Protein AF-0000000084937499 (afdb_homodimer)

Nearest PDB structures (foldseek):
  3vfz-assembly3_A  TM=9.507E-01  e=3.412E-02  Mycobacterium tuberculosis
  6kon-assembly1_F  TM=9.532E-01  e=3.916E-02  Mycobacterium tuberculosis H37Rv
  6kop-assembly1_F  TM=9.869E-01  e=5.158E-02  Mycobacterium tuberculosis H37Rv
  3vep-assembly4_H  TM=9.339E-01  e=7.279E-02  Mycobacterium tuberculosis
  3vfz-assembly3_B  TM=8.883E-01  e=5.920E-02  Mycobacterium tuberculosis

Structure (mmCIF, N/CA/C/O backbone):
data_AF-0000000084937499-model_v1
#
loop_
_entity.id
_entity.type
_entity.pdbx_description
1 polymer 'UPF0251 protein Fbal_3118'
#
loop_
_atom_site.group_PDB
_atom_site.id
_atom_site.type_symbol
_atom_site.label_atom_id
_atom_site.label_alt_id
_atom_site.label_comp_id
_atom_site.label_asym_id
_atom_site.label_entity_id
_atom_site.label_seq_id
_atom_site.pdbx_PDB_ins_code
_atom_site.Cartn_x
_atom_site.Cartn_y
_atom_site.Cartn_z
_atom_site.occupancy
_atom_site.B_iso_or_equiv
_atom_site.auth_seq_id
_atom_site.auth_comp_id
_atom_site.auth_asym_id
_atom_site.auth_atom_id
_atom_site.pdbx_PDB_model_num
ATOM 1 N N . MET A 1 1 ? 13 23.766 23.844 1 34.44 1 MET A N 1
ATOM 2 C CA . MET A 1 1 ? 11.727 24.203 23.266 1 34.44 1 MET A CA 1
ATOM 3 C C . MET A 1 1 ? 11.312 23.312 22.109 1 34.44 1 MET A C 1
ATOM 5 O O . MET A 1 1 ? 12.07 23.125 21.156 1 34.44 1 MET A O 1
ATOM 9 N N . VAL A 1 2 ? 10.641 22.281 22.344 1 41.59 2 VAL A N 1
ATOM 10 C CA . VAL A 1 2 ? 10.289 21.281 21.344 1 41.59 2 VAL A CA 1
ATOM 11 C C . VAL A 1 2 ? 9.766 21.984 20.094 1 41.59 2 VAL A C 1
ATOM 13 O O . VAL A 1 2 ? 8.93 22.891 20.172 1 41.59 2 VAL A O 1
ATOM 16 N N . ARG A 1 3 ? 10.633 22.391 19.125 1 43.84 3 ARG A N 1
ATOM 17 C CA . ARG A 1 3 ? 10.219 23.078 17.906 1 43.84 3 ARG A CA 1
ATOM 18 C C . ARG A 1 3 ? 8.781 22.734 17.547 1 43.84 3 ARG A C 1
ATOM 20 O O . ARG A 1 3 ? 8.391 21.562 17.562 1 43.84 3 ARG A O 1
ATOM 27 N N . PRO A 1 4 ? 7.906 23.719 17.641 1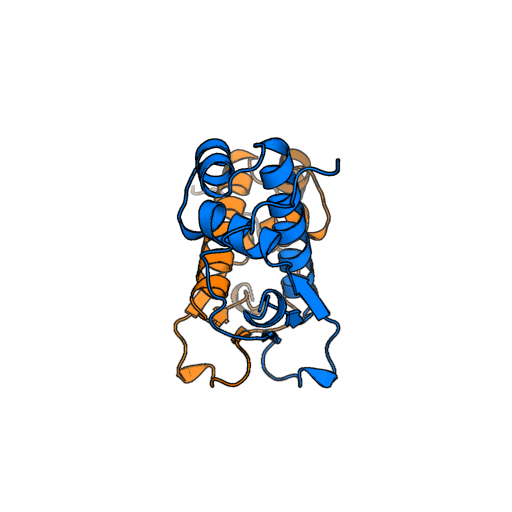 45.56 4 PRO A N 1
ATOM 28 C CA . PRO A 1 4 ? 6.508 23.516 17.25 1 45.56 4 PRO A CA 1
ATOM 29 C C . PRO A 1 4 ? 6.355 22.562 16.062 1 45.56 4 PRO A C 1
ATOM 31 O O . PRO A 1 4 ? 7.238 22.5 15.203 1 45.56 4 PRO A O 1
ATOM 34 N N . ARG A 1 5 ? 5.855 21.422 16.25 1 45.16 5 ARG A N 1
ATOM 35 C CA . ARG A 1 5 ? 5.516 20.531 15.141 1 45.16 5 ARG A CA 1
ATOM 36 C C . ARG A 1 5 ? 4.891 21.328 13.992 1 45.16 5 ARG A C 1
ATOM 38 O O . ARG A 1 5 ? 3.902 22.031 14.188 1 45.16 5 ARG A O 1
ATOM 45 N N . LYS A 1 6 ? 5.66 22.125 13.188 1 46.81 6 LYS A N 1
ATOM 46 C CA . LYS A 1 6 ? 5.035 22.797 12.055 1 46.81 6 LYS A CA 1
ATOM 47 C C . LYS A 1 6 ? 3.781 22.062 11.594 1 46.81 6 LYS A C 1
ATOM 49 O O . LYS A 1 6 ? 3.738 20.828 11.602 1 46.81 6 LYS A O 1
ATOM 54 N N . PRO A 1 7 ? 2.705 22.781 11.594 1 47.72 7 PRO A N 1
ATOM 55 C CA . PRO A 1 7 ? 1.475 22.156 11.102 1 47.72 7 PRO A CA 1
ATOM 56 C C . PRO A 1 7 ? 1.709 21.281 9.875 1 47.72 7 PRO A C 1
ATOM 58 O O . PRO A 1 7 ? 2.359 21.719 8.922 1 47.72 7 PRO A O 1
ATOM 61 N N . ARG A 1 8 ? 2.152 20.047 10 1 47.47 8 ARG A N 1
ATOM 62 C CA . ARG A 1 8 ? 2.305 19.125 8.875 1 47.47 8 ARG A CA 1
ATOM 63 C C . ARG A 1 8 ? 1.222 19.359 7.832 1 47.47 8 ARG A C 1
ATOM 65 O O . ARG A 1 8 ? 0.035 19.156 8.102 1 47.47 8 ARG A O 1
ATOM 72 N N . CYS A 1 9 ? 1.181 20.609 7.234 1 48.03 9 CYS A N 1
ATOM 73 C CA . CYS A 1 9 ? 0.255 20.781 6.121 1 48.03 9 CYS A CA 1
ATOM 74 C C . CYS A 1 9 ? 0.061 19.469 5.371 1 48.03 9 CYS A C 1
ATOM 76 O O . CYS A 1 9 ? 0.944 19.031 4.625 1 48.03 9 CYS A O 1
ATOM 78 N N . LEU A 1 10 ? -0.407 18.438 6.09 1 58.62 10 LEU A N 1
ATOM 79 C CA . LEU A 1 10 ? -0.82 17.219 5.398 1 58.62 10 LEU A CA 1
ATOM 80 C C . LEU A 1 10 ? -1.839 17.531 4.309 1 58.62 10 LEU A C 1
ATOM 82 O O . LEU A 1 10 ? -2.889 18.125 4.582 1 58.62 10 LEU A O 1
ATOM 86 N N . CYS A 1 11 ? -1.336 18.016 3.096 1 62.31 11 CYS A N 1
ATOM 87 C CA . CYS A 1 11 ? -2.092 18.484 1.938 1 62.31 11 CYS A CA 1
ATOM 88 C C . CYS A 1 11 ? -2.992 17.375 1.398 1 62.31 11 CYS A C 1
ATOM 90 O O . CYS A 1 11 ? -4.082 17.641 0.893 1 62.31 11 CYS A O 1
ATOM 92 N N . ALA A 1 12 ? -2.543 16.109 1.544 1 71.12 12 ALA A N 1
ATOM 93 C CA . ALA A 1 12 ? -3.393 15.148 0.845 1 71.12 12 ALA A CA 1
ATOM 94 C C . ALA A 1 12 ? -4.629 14.805 1.673 1 71.12 12 ALA A C 1
ATOM 96 O O . ALA A 1 12 ? -4.527 14.57 2.879 1 71.12 12 ALA A O 1
ATOM 97 N N . ASN A 1 13 ? -5.793 14.961 1.105 1 80.38 13 ASN A N 1
ATOM 98 C CA . ASN A 1 13 ? -7.043 14.602 1.762 1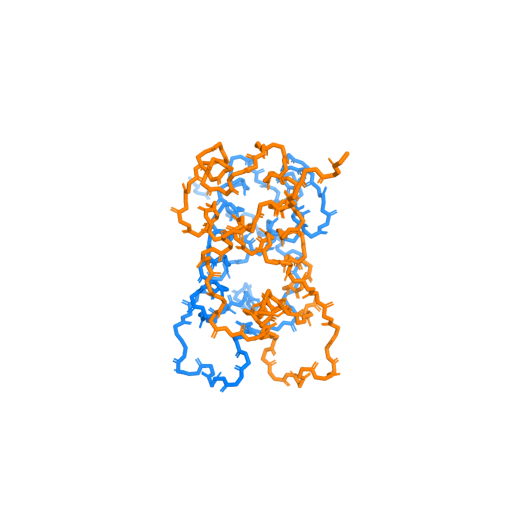 80.38 13 ASN A CA 1
ATOM 99 C C . ASN A 1 13 ? -7.449 13.164 1.445 1 80.38 13 ASN A C 1
ATOM 101 O O . ASN A 1 13 ? -7.434 12.75 0.284 1 80.38 13 ASN A O 1
ATOM 105 N N . ALA A 1 14 ? -7.727 12.453 2.48 1 87.56 14 ALA A N 1
ATOM 106 C CA . ALA A 1 14 ? -8.211 11.086 2.285 1 87.56 14 ALA A CA 1
ATOM 107 C C . ALA A 1 14 ? -9.609 11.086 1.682 1 87.56 14 ALA A C 1
ATOM 109 O O . ALA A 1 14 ? -10.484 11.852 2.109 1 87.56 14 ALA A O 1
ATOM 110 N N . PRO A 1 15 ? -9.867 10.297 0.645 1 83.75 15 PRO A N 1
ATOM 111 C CA . PRO A 1 15 ? -11.164 10.281 -0.037 1 83.75 15 PRO A CA 1
ATOM 112 C C . PRO A 1 15 ? -12.25 9.594 0.781 1 83.75 15 PRO A C 1
ATOM 114 O O . PRO A 1 15 ? -13.438 9.734 0.474 1 83.75 15 PRO A O 1
ATOM 117 N N . CYS A 1 16 ? -11.867 8.797 1.738 1 85.12 16 CYS A N 1
ATOM 118 C CA . CYS A 1 16 ? -12.773 8.031 2.584 1 85.12 16 CYS A CA 1
ATOM 119 C C . CYS A 1 16 ? -12.195 7.836 3.979 1 85.12 16 CYS A C 1
ATOM 121 O O . CYS A 1 16 ? -11.031 8.172 4.223 1 85.12 16 CYS A O 1
ATOM 123 N N . SER A 1 17 ? -13.008 7.344 4.852 1 88.75 17 SER A N 1
ATOM 124 C CA . SER A 1 17 ? -12.531 7.133 6.215 1 88.75 17 SER A CA 1
ATOM 125 C C . SER A 1 17 ? -11.93 5.742 6.383 1 88.75 17 SER A C 1
ATOM 127 O O . SER A 1 17 ? -11.023 5.547 7.191 1 88.75 17 SER A O 1
ATOM 129 N N . LEU A 1 18 ? -12.5 4.812 5.598 1 93.56 18 LEU A N 1
ATOM 130 C CA . LEU A 1 18 ? -12.094 3.424 5.785 1 93.56 18 LEU A CA 1
ATOM 131 C C . LEU A 1 18 ? -11.961 2.711 4.445 1 93.56 18 LEU A C 1
ATOM 133 O O . LEU A 1 18 ? -12.797 2.889 3.553 1 93.56 18 LEU A O 1
ATOM 137 N N . PHE A 1 19 ? -10.914 1.948 4.309 1 94.69 19 PHE A N 1
ATOM 138 C CA . PHE A 1 19 ? -10.672 1.011 3.219 1 94.69 19 PHE A CA 1
ATOM 139 C C . PHE A 1 19 ? -10.727 -0.428 3.721 1 94.69 19 PHE A C 1
ATOM 141 O O . PHE A 1 19 ? -9.984 -0.8 4.637 1 94.69 19 PHE A O 1
ATOM 148 N N . LYS A 1 20 ? -11.508 -1.209 3.121 1 94.44 20 LYS A N 1
ATOM 149 C CA . LYS A 1 20 ? -11.711 -2.521 3.729 1 94.44 20 LYS A CA 1
ATOM 150 C C . LYS A 1 20 ? -12.062 -3.564 2.672 1 94.44 20 LYS A C 1
ATOM 152 O O . LYS A 1 20 ? -12.469 -3.219 1.562 1 94.44 20 LYS A O 1
ATOM 157 N N . PRO A 1 21 ? -11.906 -4.867 3.049 1 93.94 21 PRO A N 1
ATOM 158 C CA . PRO A 1 21 ? -12.383 -5.926 2.152 1 93.94 21 PRO A CA 1
ATOM 159 C C . PRO A 1 21 ? -13.883 -5.867 1.915 1 93.94 21 PRO A C 1
ATOM 161 O O . PRO A 1 21 ? -14.641 -5.438 2.797 1 93.94 21 PRO A O 1
ATOM 164 N N . ASN A 1 22 ? -14.227 -6.199 0.768 1 89.12 22 ASN A N 1
ATOM 165 C CA . ASN A 1 22 ? -15.648 -6.211 0.463 1 89.12 22 ASN A CA 1
ATOM 166 C C . ASN A 1 22 ? -16.375 -7.32 1.221 1 89.12 22 ASN A C 1
ATOM 168 O O . ASN A 1 22 ? -15.781 -8.352 1.543 1 89.12 22 ASN A O 1
ATOM 172 N N . GLY A 1 23 ? -17.531 -7.109 1.516 1 84.75 23 GLY A N 1
ATOM 173 C CA . GLY A 1 23 ? -18.406 -8.172 1.988 1 84.75 23 GLY A CA 1
ATOM 174 C C . GLY A 1 23 ? -18.359 -8.359 3.492 1 84.75 23 GLY A C 1
ATOM 175 O O . GLY A 1 23 ? -19.078 -9.195 4.043 1 84.75 23 GLY A O 1
ATOM 176 N N . ILE A 1 24 ? -17.453 -7.832 4.164 1 86.06 24 ILE A N 1
ATOM 177 C CA . ILE A 1 24 ? -17.359 -7.965 5.613 1 86.06 24 ILE A CA 1
ATOM 178 C C . ILE A 1 24 ? -17.594 -6.609 6.277 1 86.06 24 ILE A C 1
ATOM 180 O O . ILE A 1 24 ? -16.938 -5.621 5.93 1 86.06 24 ILE A O 1
ATOM 184 N N . PRO A 1 25 ? -18.531 -6.566 7.195 1 89.62 25 PRO A N 1
ATOM 185 C CA . PRO A 1 25 ? -18.75 -5.297 7.895 1 89.62 25 PRO A CA 1
ATOM 186 C C . PRO A 1 25 ? -17.484 -4.781 8.586 1 89.62 25 PRO A C 1
ATOM 188 O O . PRO A 1 25 ? -16.703 -5.566 9.133 1 89.62 25 PRO A O 1
ATOM 191 N N . ALA A 1 26 ? -17.297 -3.449 8.539 1 88.75 26 ALA A N 1
ATOM 192 C CA . ALA A 1 26 ? -16.125 -2.812 9.117 1 88.75 26 ALA A CA 1
ATOM 193 C C . ALA A 1 26 ? -15.969 -3.176 10.586 1 88.75 26 ALA A C 1
ATOM 195 O O . ALA A 1 26 ? -14.844 -3.348 11.078 1 88.75 26 ALA A O 1
ATOM 196 N N . ARG A 1 27 ? -17.031 -3.279 11.297 1 89.62 27 ARG A N 1
ATOM 197 C CA . ARG A 1 27 ? -17.016 -3.521 12.734 1 89.62 27 ARG A CA 1
ATOM 198 C C . ARG A 1 27 ? -16.422 -4.891 13.047 1 89.62 27 ARG A C 1
ATOM 200 O O . ARG A 1 27 ? -15.992 -5.141 14.18 1 89.62 27 ARG A O 1
ATOM 207 N N . ASP A 1 28 ? -16.391 -5.781 12.148 1 91.44 28 ASP A N 1
ATOM 208 C CA . ASP A 1 28 ? -15.945 -7.152 12.367 1 91.44 28 ASP A CA 1
ATOM 209 C C . ASP A 1 28 ? -14.508 -7.34 11.898 1 91.44 28 ASP A C 1
ATOM 211 O O . ASP A 1 28 ? -13.977 -8.453 11.93 1 91.44 28 ASP A O 1
ATOM 215 N N . LEU A 1 29 ? -13.891 -6.211 11.453 1 93.5 29 LEU A N 1
ATOM 216 C CA . LEU A 1 29 ? -12.547 -6.32 10.891 1 93.5 29 LEU A CA 1
ATOM 217 C C . LEU A 1 29 ? -11.516 -5.66 11.797 1 93.5 29 LEU A C 1
ATOM 219 O O . LEU A 1 29 ? -11.75 -4.566 12.312 1 93.5 29 LEU A O 1
ATOM 223 N N . PRO A 1 30 ? -10.367 -6.449 12.023 1 95.69 30 PRO A N 1
ATOM 224 C CA . PRO A 1 30 ? -9.242 -5.691 12.586 1 95.69 30 PRO A CA 1
ATOM 225 C C . PRO A 1 30 ? -8.859 -4.488 11.727 1 95.69 30 PRO A C 1
ATOM 227 O O . PRO A 1 30 ? -9.125 -4.473 10.523 1 95.69 30 PRO A O 1
ATOM 230 N N . ARG A 1 31 ? -8.227 -3.494 12.391 1 95.62 31 ARG A N 1
ATOM 231 C CA . ARG A 1 31 ? -7.957 -2.262 11.664 1 95.62 31 ARG A CA 1
ATOM 232 C C . ARG A 1 31 ? -6.488 -1.866 11.781 1 95.62 31 ARG A C 1
ATOM 234 O O . ARG A 1 31 ? -5.871 -2.061 12.828 1 95.62 31 ARG A O 1
ATOM 241 N N . GLN A 1 32 ? -5.984 -1.46 10.695 1 96.19 32 GLN A N 1
ATOM 242 C CA . GLN A 1 32 ? -4.73 -0.713 10.672 1 96.19 32 GLN A CA 1
ATOM 243 C C . GLN A 1 32 ? -4.98 0.773 10.43 1 96.19 32 GLN A C 1
ATOM 245 O O . GLN A 1 32 ? -5.754 1.146 9.547 1 96.19 32 GLN A O 1
ATOM 250 N N . ARG A 1 33 ? -4.32 1.617 11.227 1 96.25 33 ARG A N 1
ATOM 251 C CA . ARG A 1 33 ? -4.531 3.055 11.086 1 96.25 33 ARG A CA 1
ATOM 252 C C . ARG A 1 33 ? -3.34 3.717 10.398 1 96.25 33 ARG A C 1
ATOM 254 O O . ARG A 1 33 ? 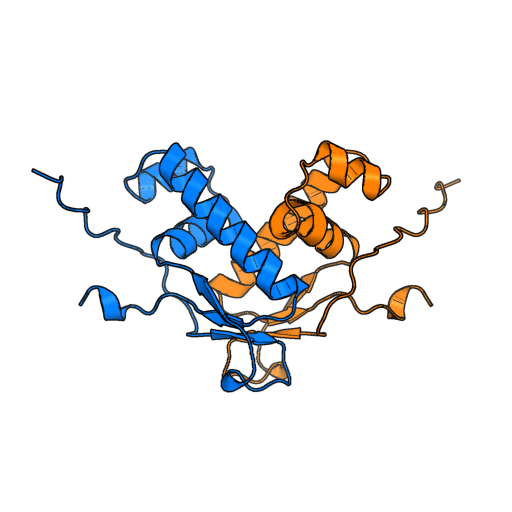-2.191 3.5 10.797 1 96.25 33 ARG A O 1
ATOM 261 N N . LEU A 1 34 ? -3.639 4.492 9.375 1 96.69 34 LEU A N 1
ATOM 262 C CA . LEU A 1 34 ? -2.621 5.352 8.781 1 96.69 34 LEU A CA 1
ATOM 263 C C . LEU A 1 34 ? -2.672 6.754 9.383 1 96.69 34 LEU A C 1
ATOM 265 O O . LEU A 1 34 ? -3.734 7.379 9.422 1 96.69 34 LEU A O 1
ATOM 269 N N . THR A 1 35 ? -1.524 7.168 9.875 1 94.75 35 THR A N 1
ATOM 270 C CA . THR A 1 35 ? -1.455 8.555 10.336 1 94.75 35 THR A CA 1
ATOM 271 C C . THR A 1 35 ? -1.467 9.516 9.156 1 94.75 35 THR A C 1
ATOM 273 O O . THR A 1 35 ? -1.262 9.109 8.008 1 94.75 35 THR A O 1
ATOM 276 N N . ALA A 1 36 ? -1.718 10.766 9.469 1 93.69 36 ALA A N 1
ATOM 277 C CA . ALA A 1 36 ? -1.683 11.797 8.438 1 93.69 36 ALA A CA 1
ATOM 278 C C . ALA A 1 36 ? -0.317 11.852 7.754 1 93.69 36 ALA A C 1
ATOM 280 O O . ALA A 1 36 ? -0.229 12.039 6.539 1 93.69 36 ALA A O 1
ATOM 281 N N . GLU A 1 37 ? 0.686 11.734 8.516 1 94.5 37 GLU A N 1
ATOM 282 C CA . GLU A 1 37 ? 2.049 11.75 7.996 1 94.5 37 GLU A CA 1
ATOM 283 C C . GLU A 1 37 ? 2.293 10.578 7.059 1 94.5 37 GLU A C 1
ATOM 285 O O . GLU A 1 37 ? 2.852 10.75 5.973 1 94.5 37 GLU A O 1
ATOM 290 N N . GLU A 1 38 ? 1.877 9.43 7.469 1 96.69 38 GLU A N 1
ATOM 291 C CA . GLU A 1 38 ? 2.023 8.219 6.668 1 96.69 38 GLU A CA 1
ATOM 292 C C . GLU A 1 38 ? 1.258 8.336 5.352 1 96.69 38 GLU A C 1
ATOM 294 O O . GLU A 1 38 ? 1.771 7.961 4.297 1 96.69 38 GLU A O 1
ATOM 299 N N . PHE A 1 39 ? 0.086 8.867 5.477 1 96.81 39 PHE A N 1
ATOM 300 C CA . PHE A 1 39 ? -0.759 9.039 4.301 1 96.81 39 PHE A CA 1
ATOM 301 C C . PHE A 1 39 ? -0.123 10.016 3.312 1 96.81 39 PHE A C 1
ATOM 303 O O . PHE A 1 39 ? -0.128 9.766 2.105 1 96.81 39 PHE A O 1
ATOM 310 N N . GLU A 1 40 ? 0.375 11.07 3.852 1 95.75 40 GLU A N 1
ATOM 311 C CA . GLU A 1 40 ? 1.022 12.07 3.004 1 95.75 40 GLU A CA 1
ATOM 312 C C . GLU A 1 40 ? 2.266 11.492 2.33 1 95.75 40 GLU A C 1
ATOM 314 O O . GLU A 1 40 ? 2.492 11.719 1.14 1 95.75 40 GLU A O 1
ATOM 319 N N . ALA A 1 41 ? 3.02 10.781 3.068 1 97.31 41 ALA A N 1
ATOM 320 C CA . ALA A 1 41 ? 4.219 10.156 2.512 1 97.31 41 ALA A CA 1
ATOM 321 C C . ALA A 1 41 ? 3.861 9.203 1.371 1 97.31 41 ALA A C 1
ATOM 323 O O . ALA A 1 41 ? 4.484 9.25 0.306 1 97.31 41 ALA A O 1
ATOM 324 N N . LEU A 1 42 ? 2.867 8.414 1.637 1 97.69 42 LEU A N 1
ATOM 325 C CA . LEU A 1 42 ? 2.365 7.48 0.632 1 97.69 42 LEU A CA 1
ATOM 326 C C . LEU A 1 42 ? 1.898 8.227 -0.614 1 97.69 42 LEU A C 1
ATOM 328 O O . LEU A 1 42 ? 2.227 7.832 -1.736 1 97.69 42 LEU A O 1
ATOM 332 N N . SER A 1 43 ? 1.142 9.266 -0.426 1 97.06 43 SER A N 1
ATOM 333 C CA . SER A 1 43 ? 0.584 10.062 -1.514 1 97.06 43 SER A CA 1
ATOM 334 C C . SER A 1 43 ? 1.686 10.656 -2.381 1 97.06 43 SER A C 1
ATOM 336 O O . SER A 1 43 ? 1.648 10.539 -3.607 1 97.06 43 SER A O 1
ATOM 338 N N . LEU A 1 44 ? 2.623 11.219 -1.802 1 97.5 44 LEU A N 1
ATOM 339 C CA . LEU A 1 44 ? 3.666 11.938 -2.529 1 97.5 44 LEU A CA 1
ATOM 340 C C . LEU A 1 44 ? 4.605 10.969 -3.232 1 97.5 44 LEU A C 1
ATOM 342 O O . LEU A 1 44 ? 4.945 11.156 -4.402 1 97.5 44 LEU A O 1
ATOM 346 N N . VAL A 1 45 ? 4.977 9.914 -2.588 1 98.19 45 VAL A N 1
ATOM 347 C CA . VAL A 1 45 ? 6.047 9.07 -3.102 1 98.19 45 VAL A CA 1
ATOM 348 C C . VAL A 1 45 ? 5.457 7.984 -4.004 1 98.19 45 VAL A C 1
ATOM 350 O O . VAL A 1 45 ? 5.812 7.891 -5.18 1 98.19 45 VAL A O 1
ATOM 353 N N . ASP A 1 46 ? 4.57 7.238 -3.463 1 98.25 46 ASP A N 1
ATOM 354 C CA . ASP A 1 46 ? 4.117 6.066 -4.199 1 98.25 46 ASP A CA 1
ATOM 355 C C . ASP A 1 46 ? 3.029 6.434 -5.207 1 98.25 46 ASP A C 1
ATOM 357 O O . ASP A 1 46 ? 2.963 5.863 -6.297 1 98.25 46 ASP A O 1
ATOM 361 N N . ALA A 1 47 ? 2.162 7.406 -4.898 1 97.62 47 ALA A N 1
ATOM 362 C CA . ALA A 1 47 ? 1.074 7.75 -5.809 1 97.62 47 ALA A CA 1
ATOM 363 C C . ALA A 1 47 ? 1.527 8.789 -6.836 1 97.62 47 ALA A C 1
ATOM 365 O O . ALA A 1 47 ? 1.298 8.625 -8.039 1 97.62 47 ALA A O 1
ATOM 366 N N . GLU A 1 48 ? 2.209 9.844 -6.402 1 96.75 48 GLU A N 1
ATOM 367 C CA . GLU A 1 48 ? 2.58 10.953 -7.281 1 96.75 48 GLU A CA 1
ATOM 368 C C . GLU A 1 48 ? 3.943 10.711 -7.926 1 96.75 48 GLU A C 1
ATOM 370 O O . GLU A 1 48 ? 4.297 11.367 -8.906 1 96.75 48 GLU A O 1
ATOM 375 N N . GLY A 1 49 ? 4.73 9.898 -7.285 1 97.62 49 GLY A N 1
ATOM 376 C CA . GLY A 1 49 ? 5.977 9.484 -7.914 1 97.62 49 GLY A CA 1
ATOM 377 C C . GLY A 1 49 ? 7.145 10.383 -7.562 1 97.62 49 GLY A C 1
ATOM 378 O O . GLY A 1 49 ? 8.18 10.367 -8.234 1 97.62 49 GLY A O 1
ATOM 379 N N . LEU A 1 50 ? 7.059 11.164 -6.609 1 97.62 50 LEU A N 1
ATOM 380 C CA . LEU A 1 50 ? 8.195 11.977 -6.176 1 97.62 50 LEU A CA 1
ATOM 381 C C . LEU A 1 50 ? 9.281 11.102 -5.566 1 97.62 50 LEU A C 1
ATOM 383 O O . LEU A 1 50 ? 8.984 10.094 -4.914 1 97.62 50 LEU A O 1
ATOM 387 N N . ASN A 1 51 ? 10.477 11.516 -5.746 1 97.81 51 ASN A N 1
ATOM 388 C CA . ASN A 1 51 ? 11.516 10.844 -4.973 1 97.81 51 ASN A CA 1
ATOM 389 C C . ASN A 1 51 ? 11.461 11.242 -3.498 1 97.81 51 ASN A C 1
ATOM 391 O O . ASN A 1 51 ? 10.82 12.227 -3.143 1 97.81 51 ASN A O 1
ATOM 395 N N . GLN A 1 52 ? 12.07 10.43 -2.686 1 97.81 52 GLN A N 1
ATOM 396 C CA . GLN A 1 52 ? 11.906 10.586 -1.245 1 97.81 52 GLN A CA 1
ATOM 397 C C . GLN A 1 52 ? 12.445 11.93 -0.771 1 97.81 52 GLN A C 1
ATOM 399 O O . GLN A 1 52 ? 11.898 12.539 0.151 1 97.81 52 GLN A O 1
ATOM 404 N N . LEU A 1 53 ? 13.523 12.398 -1.385 1 97.81 53 LEU A N 1
ATOM 405 C CA . LEU A 1 53 ? 14.102 13.688 -0.997 1 97.81 53 LEU A CA 1
ATOM 406 C C . LEU A 1 53 ? 13.133 14.82 -1.3 1 97.81 53 LEU A C 1
ATOM 408 O O . LEU A 1 53 ? 12.898 15.688 -0.45 1 97.81 53 LEU A O 1
ATOM 412 N N . GLN A 1 54 ? 12.578 14.883 -2.508 1 97.44 54 GLN A N 1
ATOM 413 C CA . GLN A 1 54 ? 11.609 15.898 -2.91 1 97.44 54 GLN A CA 1
ATOM 414 C C . GLN A 1 54 ? 10.367 15.852 -2.025 1 97.44 54 GLN A C 1
ATOM 416 O O . GLN A 1 54 ? 9.852 16.891 -1.618 1 97.44 54 GLN A O 1
ATOM 421 N N . ALA A 1 55 ? 9.914 14.656 -1.758 1 97.31 55 ALA A N 1
ATOM 422 C CA . ALA A 1 55 ? 8.734 14.484 -0.913 1 97.31 55 ALA A CA 1
ATOM 423 C C . ALA A 1 55 ? 9 14.984 0.505 1 97.31 55 ALA A C 1
ATOM 425 O O . ALA A 1 55 ? 8.148 15.641 1.107 1 97.31 55 ALA A O 1
ATOM 426 N N . ALA A 1 56 ? 10.133 14.656 1.057 1 96.88 56 ALA A N 1
ATOM 427 C CA . ALA A 1 56 ? 10.516 15.102 2.395 1 96.88 56 ALA A CA 1
ATOM 428 C C . ALA A 1 56 ? 10.531 16.625 2.482 1 96.88 56 ALA A C 1
ATOM 430 O O . ALA A 1 56 ? 10.039 17.203 3.453 1 96.88 56 ALA A O 1
ATOM 431 N N . GLU A 1 57 ? 11.102 17.25 1.445 1 96.25 57 GLU A N 1
ATOM 432 C CA . GLU A 1 57 ? 11.141 18.703 1.389 1 96.25 57 GLU A CA 1
ATOM 433 C C . GLU A 1 57 ? 9.734 19.297 1.381 1 96.25 57 GLU A C 1
ATOM 435 O O . GLU A 1 57 ? 9.453 20.266 2.092 1 96.25 57 GLU A O 1
ATOM 440 N N . ARG A 1 58 ? 8.898 18.719 0.617 1 94.75 58 ARG A N 1
ATOM 441 C CA . ARG A 1 58 ? 7.52 19.188 0.54 1 94.75 58 ARG A CA 1
ATOM 442 C C . ARG A 1 58 ? 6.816 19.062 1.887 1 94.75 58 ARG A C 1
ATOM 444 O O . ARG A 1 58 ? 5.984 19.891 2.244 1 94.75 58 ARG A O 1
ATOM 451 N N . MET A 1 59 ? 7.18 18.047 2.57 1 94.44 59 MET A N 1
ATOM 452 C CA . MET A 1 59 ? 6.543 17.781 3.859 1 94.44 59 MET A CA 1
ATOM 453 C C . MET A 1 59 ? 7.227 18.578 4.969 1 94.44 59 MET A C 1
ATOM 455 O O . MET A 1 59 ? 6.73 18.625 6.098 1 94.44 59 MET A O 1
ATOM 459 N N . GLY A 1 60 ? 8.328 19.125 4.672 1 95.06 60 GLY A N 1
ATOM 460 C CA . GLY A 1 60 ? 9.062 19.875 5.672 1 95.06 60 GLY A CA 1
ATOM 461 C C . GLY A 1 60 ? 9.727 19 6.711 1 95.06 60 GLY A C 1
ATOM 462 O O . GLY A 1 60 ? 9.758 19.344 7.895 1 95.06 60 GLY A O 1
ATOM 463 N N . VAL A 1 61 ? 10.156 17.781 6.355 1 96.44 61 VAL A N 1
ATOM 464 C CA . VAL A 1 61 ? 10.82 16.859 7.262 1 96.44 61 VAL A CA 1
ATOM 465 C C . VAL A 1 61 ? 12.102 16.328 6.621 1 96.44 61 VAL A C 1
ATOM 467 O O . VAL A 1 61 ? 12.367 16.594 5.445 1 96.44 61 VAL A O 1
ATOM 470 N N . SER A 1 62 ? 12.891 15.633 7.461 1 97 62 SER A N 1
ATOM 471 C CA . SER A 1 62 ? 14.086 14.992 6.922 1 97 62 SER A CA 1
ATOM 472 C C . SER A 1 62 ? 13.727 13.797 6.051 1 97 62 SER A C 1
ATOM 474 O O . SER A 1 62 ? 12.68 13.172 6.242 1 97 62 SER A O 1
ATOM 476 N N . ARG A 1 63 ? 14.625 13.508 5.121 1 97.81 63 ARG A N 1
ATOM 477 C CA . ARG A 1 63 ? 14.453 12.32 4.293 1 97.81 63 ARG A CA 1
ATOM 478 C C . ARG A 1 63 ? 14.297 11.07 5.156 1 97.81 63 ARG A C 1
ATOM 480 O O . ARG A 1 63 ? 13.547 10.156 4.805 1 97.81 63 ARG A O 1
ATOM 487 N N . GLN A 1 64 ? 15 10.992 6.199 1 97.88 64 GLN A N 1
ATOM 488 C CA . GLN A 1 64 ? 14.914 9.844 7.098 1 97.88 64 GLN A CA 1
ATOM 489 C C . GLN A 1 64 ? 13.523 9.719 7.711 1 97.88 64 GLN A C 1
ATOM 491 O O . GLN A 1 64 ? 12.969 8.625 7.785 1 97.88 64 GLN A O 1
ATOM 496 N N . THR A 1 65 ? 12.953 10.781 8.18 1 97.69 65 THR A N 1
ATOM 497 C CA . THR A 1 65 ? 11.617 10.812 8.758 1 97.69 65 THR A CA 1
ATOM 498 C C . THR A 1 65 ? 10.578 10.359 7.73 1 97.69 65 THR A C 1
ATOM 500 O O . THR A 1 65 ? 9.711 9.539 8.039 1 97.69 65 THR A O 1
ATOM 503 N N . LEU A 1 66 ? 10.703 10.914 6.543 1 97.44 66 LEU A N 1
ATOM 504 C CA . LEU A 1 66 ? 9.797 10.516 5.477 1 97.44 66 LEU A CA 1
ATOM 505 C C . LEU A 1 66 ? 9.938 9.023 5.18 1 97.44 66 LEU A C 1
ATOM 507 O O . LEU A 1 66 ? 8.938 8.32 5.023 1 97.44 66 LEU A O 1
ATOM 511 N N . GLY A 1 67 ? 11.172 8.617 5.078 1 98.06 67 GLY A N 1
ATOM 512 C CA . GLY A 1 67 ? 11.406 7.207 4.812 1 98.06 67 GLY A CA 1
ATOM 513 C C . GLY A 1 67 ? 10.797 6.293 5.855 1 98.06 67 GLY A C 1
ATOM 514 O O . GLY A 1 67 ? 10.227 5.254 5.516 1 98.06 67 GLY A O 1
ATOM 515 N N . ASN A 1 68 ? 10.906 6.68 7.07 1 98.25 68 ASN A N 1
ATOM 516 C CA . ASN A 1 68 ? 10.32 5.906 8.156 1 98.25 68 ASN A CA 1
ATOM 517 C C . ASN A 1 68 ? 8.797 5.875 8.062 1 98.25 68 ASN A C 1
ATOM 519 O O . ASN A 1 68 ? 8.18 4.816 8.227 1 98.25 68 ASN A O 1
ATOM 523 N N . ALA A 1 69 ? 8.211 7.008 7.824 1 97.75 69 ALA A N 1
ATOM 524 C CA . ALA A 1 69 ? 6.758 7.102 7.684 1 97.75 69 ALA A CA 1
ATOM 525 C C . ALA A 1 69 ? 6.266 6.262 6.504 1 97.75 69 ALA A C 1
ATOM 527 O O . ALA A 1 69 ? 5.262 5.559 6.609 1 97.75 69 ALA A O 1
ATOM 528 N N . LEU A 1 70 ? 6.988 6.375 5.434 1 98.38 70 LEU A N 1
ATOM 529 C CA . LEU A 1 70 ? 6.648 5.617 4.234 1 98.38 70 LEU A CA 1
ATOM 530 C C . LEU A 1 70 ? 6.742 4.117 4.492 1 98.38 70 LEU A C 1
ATOM 532 O O . LEU A 1 70 ? 5.859 3.357 4.086 1 98.38 70 LEU A O 1
ATOM 536 N N . GLY A 1 71 ? 7.812 3.727 5.148 1 98.44 71 GLY A N 1
ATOM 537 C CA . GLY A 1 71 ? 7.973 2.322 5.492 1 98.44 71 GLY A CA 1
ATOM 538 C C . GLY A 1 71 ? 6.852 1.791 6.367 1 98.44 71 GLY A C 1
ATOM 539 O O . GLY A 1 71 ? 6.355 0.684 6.145 1 98.44 71 GLY A O 1
ATOM 540 N N . ARG A 1 72 ? 6.488 2.551 7.336 1 98.44 72 ARG A N 1
ATOM 541 C CA . ARG A 1 72 ? 5.379 2.166 8.203 1 98.44 72 ARG A CA 1
ATOM 542 C C . ARG A 1 72 ? 4.074 2.07 7.414 1 98.44 72 ARG A C 1
ATOM 544 O O . ARG A 1 72 ? 3.297 1.133 7.602 1 98.44 72 ARG A O 1
ATOM 551 N N . ALA A 1 73 ? 3.84 3.035 6.562 1 98.31 73 ALA A N 1
ATOM 552 C CA . ALA A 1 73 ? 2.629 3.035 5.746 1 98.31 73 ALA A CA 1
ATOM 553 C C . ALA A 1 73 ? 2.559 1.79 4.867 1 98.31 73 ALA A C 1
ATOM 555 O O . ALA A 1 73 ? 1.531 1.11 4.82 1 98.31 73 ALA A O 1
ATOM 556 N N . ARG A 1 74 ? 3.682 1.523 4.184 1 98.62 74 ARG A N 1
ATOM 557 C CA . ARG A 1 74 ? 3.734 0.378 3.283 1 98.62 74 ARG A CA 1
ATOM 558 C C . ARG A 1 74 ? 3.514 -0.927 4.039 1 98.62 74 ARG A C 1
ATOM 560 O O . ARG A 1 74 ? 2.828 -1.826 3.549 1 98.62 74 ARG A O 1
ATOM 567 N N . ARG A 1 75 ? 4.059 -1.01 5.188 1 98.56 75 ARG A N 1
ATOM 568 C CA . ARG A 1 75 ? 3.879 -2.215 5.992 1 98.56 75 ARG A CA 1
ATOM 569 C C . ARG A 1 75 ? 2.428 -2.373 6.43 1 98.56 75 ARG A C 1
ATOM 571 O O . ARG A 1 75 ? 1.842 -3.449 6.281 1 98.56 75 ARG A O 1
ATOM 578 N N . LYS A 1 76 ? 1.86 -1.354 7.027 1 98.44 76 LYS A N 1
ATOM 579 C CA . LYS A 1 76 ? 0.481 -1.399 7.504 1 98.44 76 LYS A CA 1
ATOM 580 C C . LYS A 1 76 ? -0.48 -1.75 6.375 1 98.44 76 LYS A C 1
ATOM 582 O O . LYS A 1 76 ? -1.388 -2.564 6.555 1 98.44 76 LYS A O 1
ATOM 587 N N . ILE A 1 77 ? -0.267 -1.153 5.25 1 98.31 77 ILE A N 1
ATOM 588 C CA . ILE A 1 77 ? -1.14 -1.363 4.102 1 98.31 77 ILE A CA 1
ATOM 589 C C . ILE A 1 77 ? -0.997 -2.799 3.6 1 98.31 77 ILE A C 1
ATOM 591 O O . ILE A 1 77 ? -1.996 -3.477 3.348 1 98.31 77 ILE A O 1
ATOM 595 N N . ALA A 1 78 ? 0.223 -3.236 3.469 1 98.12 78 ALA A N 1
ATOM 596 C CA . ALA A 1 78 ? 0.466 -4.602 3.002 1 98.12 78 ALA A CA 1
ATOM 597 C C . ALA A 1 78 ? -0.152 -5.625 3.949 1 98.12 78 ALA A C 1
ATOM 599 O O . ALA A 1 78 ? -0.774 -6.59 3.508 1 98.12 78 ALA A O 1
ATOM 600 N N . GLU A 1 79 ? 0.029 -5.418 5.223 1 97.25 79 GLU A N 1
ATOM 601 C CA . GLU A 1 79 ? -0.564 -6.32 6.203 1 97.25 79 GLU A CA 1
ATOM 602 C C . GLU A 1 79 ? -2.086 -6.324 6.102 1 97.25 79 GLU A C 1
ATOM 604 O O . GLU A 1 79 ? -2.715 -7.387 6.156 1 97.25 79 GLU A O 1
ATOM 609 N N . ALA A 1 80 ? -2.664 -5.16 5.977 1 97.38 80 ALA A N 1
ATOM 610 C CA . ALA A 1 80 ? -4.117 -5.062 5.875 1 97.38 80 ALA A CA 1
ATOM 611 C C . ALA A 1 80 ? -4.633 -5.816 4.652 1 97.38 80 ALA A C 1
ATOM 613 O O . ALA A 1 80 ? -5.582 -6.598 4.75 1 97.38 80 ALA A O 1
ATOM 614 N N . ILE A 1 81 ? -4.012 -5.633 3.533 1 96.25 81 ILE A N 1
ATOM 615 C CA . ILE A 1 81 ? -4.457 -6.203 2.268 1 96.25 81 ILE A CA 1
ATOM 616 C C . ILE A 1 81 ? -4.246 -7.715 2.283 1 96.25 81 ILE A C 1
ATOM 618 O O . ILE A 1 81 ? -5.125 -8.477 1.864 1 96.25 81 ILE A O 1
ATOM 622 N N . THR A 1 82 ? -3.092 -8.172 2.803 1 94.62 82 THR A N 1
ATOM 623 C CA . THR A 1 82 ? -2.777 -9.594 2.758 1 94.62 82 THR A CA 1
ATOM 624 C C . THR A 1 82 ? -3.557 -10.359 3.826 1 94.62 82 THR A C 1
ATOM 626 O O . THR A 1 82 ? -3.832 -11.547 3.672 1 94.62 82 THR A O 1
ATOM 629 N N . GLN A 1 83 ? -3.955 -9.711 4.844 1 93.81 83 GLN A N 1
ATOM 630 C CA . GLN A 1 83 ? -4.629 -10.391 5.941 1 93.81 83 GLN A CA 1
ATOM 631 C C . GLN A 1 83 ? -6.125 -10.086 5.941 1 93.81 83 GLN A C 1
ATOM 633 O O . GLN A 1 83 ? -6.879 -10.648 6.746 1 93.81 83 GLN A O 1
ATOM 638 N N . GLY A 1 84 ? -6.512 -9.188 5.129 1 93.94 84 GLY A N 1
ATOM 639 C CA . GLY A 1 84 ? -7.922 -8.844 5.043 1 93.94 84 GLY A CA 1
ATOM 640 C C . GLY A 1 84 ? -8.383 -7.938 6.172 1 93.94 84 GLY A C 1
ATOM 641 O O . GLY A 1 84 ? -9.469 -8.125 6.719 1 93.94 84 GLY A O 1
ATOM 642 N N . HIS A 1 85 ? -7.531 -7.07 6.637 1 95.94 85 HIS A N 1
ATOM 643 C CA . HIS A 1 85 ? -7.863 -6.078 7.652 1 95.94 85 HIS A CA 1
ATOM 644 C C . HIS A 1 85 ? -8.32 -4.773 7.016 1 95.94 85 HIS A C 1
ATOM 646 O O . HIS A 1 85 ? -8.023 -4.504 5.852 1 95.94 85 HIS A O 1
ATOM 652 N N . ALA A 1 86 ? -9.07 -3.955 7.762 1 96.56 86 ALA A N 1
ATOM 653 C CA . ALA A 1 86 ? -9.453 -2.623 7.297 1 96.56 86 ALA A CA 1
ATOM 654 C C . ALA A 1 86 ? -8.312 -1.625 7.5 1 96.56 86 ALA A C 1
ATOM 656 O O . ALA A 1 86 ? -7.488 -1.792 8.398 1 96.56 86 ALA A O 1
ATOM 657 N N . ILE A 1 87 ? -8.289 -0.654 6.645 1 97.06 87 ILE A N 1
ATOM 658 C CA . ILE A 1 87 ? -7.352 0.459 6.781 1 97.06 87 ILE A CA 1
ATOM 659 C C . ILE A 1 87 ? -8.117 1.732 7.137 1 97.06 87 ILE A C 1
ATOM 661 O O . ILE A 1 87 ? -8.969 2.189 6.367 1 97.06 87 ILE A O 1
ATOM 665 N N . GLU A 1 88 ? -7.789 2.25 8.266 1 96.12 88 GLU A N 1
ATOM 666 C CA . GLU A 1 88 ? -8.375 3.518 8.68 1 96.12 88 GLU A CA 1
ATOM 667 C C . GLU A 1 88 ? -7.539 4.699 8.203 1 96.12 88 GLU A C 1
ATOM 669 O O . GLU A 1 88 ? -6.348 4.781 8.5 1 96.12 88 GLU A O 1
ATOM 674 N N . LEU A 1 89 ? -8.109 5.629 7.438 1 94.75 89 LEU A N 1
ATOM 675 C CA . LEU A 1 89 ? -7.402 6.773 6.879 1 94.75 89 LEU A CA 1
ATOM 676 C C . LEU A 1 89 ? -7.57 8 7.766 1 94.75 89 LEU A C 1
ATOM 678 O O . LEU A 1 89 ? -8.539 8.094 8.523 1 94.75 89 LEU A O 1
ATOM 682 N N . PRO A 1 90 ? -6.543 8.898 7.652 1 90.25 90 PRO A N 1
ATOM 683 C CA . PRO A 1 90 ? -6.617 10.07 8.531 1 90.25 90 PRO A CA 1
ATOM 684 C C . PRO A 1 90 ? -7.785 10.992 8.18 1 90.25 90 PRO A C 1
ATOM 686 O O . PRO A 1 90 ? -8.141 11.125 7.008 1 90.25 90 PRO A O 1
ATOM 689 N N . SER A 1 91 ? -8.562 11.469 9.219 1 76.62 91 SER A N 1
ATOM 690 C CA . SER A 1 91 ? -9.656 12.422 9.047 1 76.62 91 SER A CA 1
ATOM 691 C C . SER A 1 91 ? -9.195 13.852 9.305 1 76.62 91 SER A C 1
ATOM 693 O O . SER A 1 91 ? -8.227 14.07 10.047 1 76.62 91 SER A O 1
ATOM 695 N N . GLU A 1 92 ? -9.398 14.859 8.352 1 59.19 92 GLU A N 1
ATOM 696 C CA . GLU A 1 92 ? -9.102 16.281 8.562 1 59.19 92 GLU A CA 1
ATOM 697 C C . GLU A 1 92 ? -9.312 16.672 10.016 1 59.19 92 GLU A C 1
ATOM 699 O O . GLU A 1 92 ? -8.625 17.547 10.539 1 59.19 92 GLU A O 1
ATOM 704 N N . VAL A 1 93 ? -10.242 16.062 10.727 1 49.19 93 VAL A N 1
ATOM 705 C CA . VAL A 1 93 ? -10.672 16.797 11.914 1 49.19 93 VAL A CA 1
ATOM 706 C C . VAL A 1 93 ? -9.555 16.781 12.953 1 49.19 93 VAL A C 1
ATOM 708 O O . VAL A 1 93 ? -9.688 17.406 14.016 1 49.19 93 VAL A O 1
ATOM 711 N N . GLU A 1 94 ? -8.664 16.031 12.93 1 41.91 94 GLU A N 1
ATOM 712 C CA . GLU A 1 94 ? -7.91 16.172 14.164 1 41.91 94 GLU A CA 1
ATOM 713 C C . GLU A 1 94 ? -7.207 17.531 14.234 1 41.91 94 GLU A C 1
ATOM 715 O O . GLU A 1 94 ? -6.758 17.953 15.297 1 41.91 94 GLU A O 1
ATOM 720 N N . GLY A 1 95 ? -6.621 18.141 13.234 1 36.25 95 GLY A N 1
ATOM 721 C CA . GLY A 1 95 ? -5.965 19.422 13.508 1 36.25 95 GLY A CA 1
ATOM 722 C C . GLY A 1 95 ? -6.938 20.562 13.703 1 36.25 95 GLY A C 1
ATOM 723 O O . GLY A 1 95 ? -6.527 21.719 13.836 1 36.25 95 GLY A O 1
ATOM 724 N N . ALA A 1 96 ? -8.336 20.516 13.492 1 34.53 96 ALA A N 1
ATOM 725 C CA . ALA A 1 96 ? -8.953 21.812 13.82 1 34.53 96 ALA A CA 1
ATOM 726 C C . ALA A 1 96 ? -8.906 22.078 15.32 1 34.53 96 ALA A C 1
ATOM 728 O O . ALA A 1 96 ? -9.078 21.156 16.125 1 34.53 96 ALA A O 1
ATOM 729 N N . MET B 1 1 ? 12.484 -21.203 -27.25 1 34.53 1 MET B N 1
ATOM 730 C CA . MET B 1 1 ? 11.484 -21.875 -26.422 1 34.53 1 MET B CA 1
ATOM 731 C C . MET B 1 1 ? 11.195 -21.062 -25.156 1 34.53 1 MET B C 1
ATOM 733 O O . MET B 1 1 ? 12.117 -20.719 -24.406 1 34.53 1 MET B O 1
ATOM 737 N N . VAL B 1 2 ? 10.297 -20.203 -25.188 1 42.16 2 VAL B N 1
ATOM 738 C CA . VAL B 1 2 ? 10.016 -19.297 -24.094 1 42.16 2 VAL B CA 1
ATOM 739 C C . VAL B 1 2 ? 9.961 -20.062 -22.781 1 42.16 2 VAL B C 1
ATOM 741 O O . VAL B 1 2 ? 9.328 -21.125 -22.703 1 42.16 2 VAL B O 1
ATOM 744 N N . ARG B 1 3 ? 11.094 -20.25 -22.047 1 44.31 3 ARG B N 1
ATOM 745 C CA . ARG B 1 3 ? 11.148 -20.984 -20.781 1 44.31 3 ARG B CA 1
ATOM 746 C C . ARG B 1 3 ? 9.797 -20.969 -20.078 1 44.31 3 ARG B C 1
ATOM 748 O O . ARG B 1 3 ? 9.156 -19.906 -19.984 1 44.31 3 ARG B O 1
ATOM 755 N N . PRO B 1 4 ? 9.164 -22.109 -19.984 1 46.19 4 PRO B N 1
ATOM 756 C CA . PRO B 1 4 ? 7.887 -22.203 -19.266 1 46.19 4 PRO B CA 1
ATOM 757 C C . PRO B 1 4 ? 7.809 -21.281 -18.062 1 46.19 4 PRO B C 1
ATOM 759 O O . PRO B 1 4 ? 8.828 -21 -17.422 1 46.19 4 PRO B O 1
ATOM 762 N N . ARG B 1 5 ? 7.039 -20.281 -18.109 1 45.12 5 ARG B N 1
ATOM 763 C CA . ARG B 1 5 ? 6.789 -19.453 -16.922 1 45.12 5 ARG B CA 1
ATOM 764 C C . ARG B 1 5 ? 6.637 -20.312 -15.68 1 45.12 5 ARG B C 1
ATOM 766 O O . ARG B 1 5 ? 5.805 -21.219 -15.648 1 45.12 5 ARG B O 1
ATOM 773 N N . LYS B 1 6 ? 7.707 -20.906 -15.086 1 46.81 6 LYS B N 1
ATOM 774 C CA . LYS B 1 6 ? 7.543 -21.672 -13.852 1 46.81 6 LYS B CA 1
ATOM 775 C C . LYS B 1 6 ? 6.305 -21.203 -13.086 1 46.81 6 LYS B C 1
ATOM 777 O O . LYS B 1 6 ? 5.992 -20.016 -13.055 1 46.81 6 LYS B O 1
ATOM 782 N N . PRO B 1 7 ? 5.441 -22.141 -12.852 1 47.88 7 PRO B N 1
ATOM 783 C CA . PRO B 1 7 ? 4.254 -21.781 -12.07 1 47.88 7 PRO B CA 1
ATOM 784 C C . PRO B 1 7 ? 4.574 -20.859 -10.898 1 47.88 7 PRO B C 1
ATOM 786 O O . PRO B 1 7 ? 5.5 -21.125 -10.133 1 47.88 7 PRO B O 1
ATOM 789 N N . ARG B 1 8 ? 4.715 -19.562 -11.094 1 47.81 8 ARG B N 1
ATOM 790 C CA . ARG B 1 8 ? 4.918 -18.625 -10.008 1 47.81 8 ARG B CA 1
ATOM 791 C C . ARG B 1 8 ? 4.164 -19.062 -8.75 1 47.81 8 ARG B C 1
ATOM 793 O O . ARG B 1 8 ? 2.934 -19.125 -8.758 1 47.81 8 ARG B O 1
ATOM 800 N N . CYS B 1 9 ? 4.547 -20.266 -8.188 1 47.78 9 CYS B N 1
ATOM 801 C CA . CYS B 1 9 ? 3.939 -20.625 -6.914 1 47.78 9 CYS B CA 1
ATOM 802 C C . CYS B 1 9 ? 3.594 -19.391 -6.098 1 47.78 9 CYS B C 1
ATOM 804 O O . CYS B 1 9 ? 4.48 -18.734 -5.551 1 47.78 9 CYS B O 1
ATOM 806 N N . LEU B 1 10 ? 2.727 -18.547 -6.66 1 59.03 10 LEU B N 1
ATOM 807 C CA . LEU B 1 10 ? 2.18 -17.453 -5.863 1 59.03 10 LEU B CA 1
ATOM 808 C C . LEU B 1 10 ? 1.512 -17.984 -4.598 1 59.03 10 LEU B C 1
ATOM 810 O O . LEU B 1 10 ? 0.605 -18.812 -4.672 1 59.03 10 LEU B O 1
ATOM 814 N N . CYS B 1 11 ? 2.342 -18.266 -3.523 1 62.66 11 CYS B N 1
ATOM 815 C CA . CYS B 1 11 ? 1.978 -18.875 -2.248 1 62.66 11 CYS B CA 1
ATOM 816 C C . CYS B 1 11 ? 0.971 -18 -1.502 1 62.66 11 CYS B C 1
ATOM 818 O O . CYS B 1 11 ? 0.123 -18.516 -0.771 1 62.66 11 CYS B O 1
ATOM 820 N N . ALA B 1 12 ? 1.058 -16.672 -1.718 1 71.56 12 ALA B N 1
ATOM 821 C CA . ALA B 1 12 ? 0.17 -15.922 -0.835 1 71.56 12 ALA B CA 1
ATOM 822 C C . ALA B 1 12 ? -1.258 -15.914 -1.372 1 71.56 12 ALA B C 1
ATOM 824 O O . ALA B 1 12 ? -1.477 -15.703 -2.568 1 71.56 12 ALA B O 1
ATOM 825 N N . ASN B 1 13 ? -2.213 -16.312 -0.567 1 80.62 13 ASN B N 1
ATOM 826 C CA . ASN B 1 13 ? -3.627 -16.281 -0.931 1 80.62 13 ASN B CA 1
ATOM 827 C C . ASN B 1 13 ? -4.285 -14.977 -0.509 1 80.62 13 ASN B C 1
ATOM 829 O O . ASN B 1 13 ? -4.133 -14.539 0.634 1 80.62 13 ASN B O 1
ATOM 833 N N . ALA B 1 14 ? -4.93 -14.383 -1.44 1 87.69 14 ALA B N 1
ATOM 834 C CA . ALA B 1 14 ? -5.668 -13.164 -1.121 1 87.69 14 ALA B CA 1
ATOM 835 C C . ALA B 1 14 ? -6.871 -13.469 -0.232 1 87.69 14 ALA B C 1
ATOM 837 O O . ALA B 1 14 ? -7.602 -14.438 -0.475 1 87.69 14 ALA B O 1
ATOM 838 N N . PRO B 1 15 ? -7.07 -12.727 0.851 1 83.88 15 PRO B N 1
ATOM 839 C CA . PRO B 1 15 ? -8.156 -12.992 1.795 1 83.88 15 PRO B CA 1
ATOM 840 C C . PRO B 1 15 ? -9.523 -12.602 1.243 1 83.88 15 PRO B C 1
ATOM 842 O O . PRO B 1 15 ? -10.555 -13.008 1.792 1 83.88 15 PRO B O 1
ATOM 845 N N . CYS B 1 16 ? -9.555 -11.75 0.243 1 85.12 16 CYS B N 1
ATOM 846 C CA . CYS B 1 16 ? -10.773 -11.242 -0.373 1 85.12 16 CYS B CA 1
ATOM 847 C C . CYS B 1 16 ? -10.562 -10.953 -1.853 1 85.12 16 CYS B C 1
ATOM 849 O O . CYS B 1 16 ? -9.43 -11.016 -2.344 1 85.12 16 CYS B O 1
ATOM 851 N N . SER B 1 17 ? -11.633 -10.688 -2.521 1 88.69 17 SER B N 1
ATOM 852 C CA . SER B 1 17 ? -11.516 -10.398 -3.947 1 88.69 17 SER B CA 1
ATOM 853 C C . SER B 1 17 ? -11.297 -8.914 -4.199 1 88.69 17 SER B C 1
ATOM 855 O O . SER B 1 17 ? -10.656 -8.531 -5.176 1 88.69 17 SER B O 1
ATOM 857 N N . LEU B 1 18 ? -11.891 -8.125 -3.283 1 93.44 18 LEU B N 1
ATOM 858 C CA . LEU B 1 18 ? -11.883 -6.688 -3.527 1 93.44 18 LEU B CA 1
ATOM 859 C C . LEU B 1 18 ? -11.656 -5.918 -2.23 1 93.44 18 LEU B C 1
ATOM 861 O O . LEU B 1 18 ? -12.227 -6.258 -1.191 1 93.44 18 LEU B O 1
ATOM 865 N N . PHE B 1 19 ? -10.797 -4.914 -2.299 1 94.75 19 PHE B N 1
ATOM 866 C CA . PHE B 1 19 ? -10.586 -3.906 -1.268 1 94.75 19 PHE B CA 1
ATOM 867 C C . PHE B 1 19 ? -11.086 -2.545 -1.725 1 94.75 19 PHE B C 1
ATOM 869 O O . PHE B 1 19 ? -10.68 -2.045 -2.775 1 94.75 19 PHE B O 1
ATOM 876 N N . LYS B 1 20 ? -11.875 -1.946 -0.958 1 94.38 20 LYS B N 1
ATOM 877 C CA . LYS B 1 20 ? -12.5 -0.733 -1.475 1 94.38 20 LYS B CA 1
ATOM 878 C C . LYS B 1 20 ? -12.852 0.229 -0.343 1 94.38 20 LYS B C 1
ATOM 880 O O . LYS B 1 20 ? -12.922 -0.172 0.82 1 94.38 20 LYS B O 1
ATOM 885 N N . PRO B 1 21 ? -13.07 1.52 -0.708 1 93.81 21 PRO B N 1
ATOM 886 C CA . PRO B 1 21 ? -13.57 2.463 0.293 1 93.81 21 PRO B CA 1
ATOM 887 C C . PRO B 1 21 ? -14.938 2.066 0.843 1 93.81 21 PRO B C 1
ATOM 889 O O . PRO B 1 21 ? -15.742 1.453 0.133 1 93.81 21 PRO B O 1
ATOM 892 N N . ASN B 1 22 ? -15.094 2.34 2.041 1 89.19 22 ASN B N 1
ATOM 893 C CA . ASN B 1 22 ? -16.391 2.033 2.641 1 89.19 22 ASN B CA 1
ATOM 894 C C . ASN B 1 22 ? -17.5 2.918 2.072 1 89.19 22 ASN B C 1
ATOM 896 O O . ASN B 1 22 ? -17.234 4.043 1.642 1 89.19 22 ASN B O 1
ATOM 900 N N . GLY B 1 23 ? -18.625 2.443 2.035 1 84.62 23 GLY B N 1
ATOM 901 C CA . GLY B 1 23 ? -19.797 3.256 1.779 1 84.62 23 GLY B CA 1
ATOM 902 C C . GLY B 1 23 ? -20.109 3.406 0.303 1 84.62 23 GLY B C 1
ATOM 903 O O . GLY B 1 23 ? -21.094 4.039 -0.067 1 84.62 23 GLY B O 1
ATOM 904 N N . ILE B 1 24 ? -19.266 3.082 -0.568 1 85.94 24 ILE B N 1
ATOM 905 C CA . ILE B 1 24 ? -19.5 3.197 -2.002 1 85.94 24 ILE B CA 1
ATOM 906 C C . ILE B 1 24 ? -19.547 1.807 -2.631 1 85.94 24 ILE B C 1
ATOM 908 O O . ILE B 1 24 ? -18.625 1.008 -2.451 1 85.94 24 ILE B O 1
ATOM 912 N N . PRO B 1 25 ? -20.625 1.527 -3.33 1 89.38 25 PRO B N 1
ATOM 913 C CA . PRO B 1 25 ? -20.688 0.225 -4 1 89.38 25 PRO B CA 1
ATOM 914 C C . PRO B 1 25 ? -19.516 -0.005 -4.949 1 89.38 25 PRO B C 1
ATOM 916 O O . PRO B 1 25 ? -19.062 0.926 -5.625 1 89.38 25 PRO B O 1
ATOM 919 N N . ALA B 1 26 ? -19.016 -1.263 -4.973 1 88.5 26 ALA B N 1
ATOM 920 C CA . ALA B 1 26 ? -17.859 -1.621 -5.793 1 88.5 26 ALA B CA 1
ATOM 921 C C . ALA B 1 26 ? -18.109 -1.279 -7.262 1 88.5 26 ALA B C 1
ATOM 923 O O . ALA B 1 26 ? -17.188 -0.868 -7.969 1 88.5 26 ALA B O 1
ATOM 924 N N . ARG B 1 27 ? -19.281 -1.439 -7.723 1 89.5 27 ARG B N 1
ATOM 925 C CA . ARG B 1 27 ? -19.625 -1.243 -9.125 1 89.5 27 ARG B CA 1
ATOM 926 C C . ARG B 1 27 ? -19.438 0.216 -9.539 1 89.5 27 ARG B C 1
ATOM 928 O O . ARG B 1 27 ? -19.344 0.526 -10.727 1 89.5 27 ARG B O 1
ATOM 935 N N . ASP B 1 28 ? -19.453 1.116 -8.648 1 91.31 28 ASP B N 1
ATOM 936 C CA . ASP B 1 28 ? -19.391 2.547 -8.93 1 91.31 28 ASP B CA 1
ATOM 937 C C . ASP B 1 28 ? -17.969 3.076 -8.773 1 91.31 28 ASP B C 1
ATOM 939 O O . ASP B 1 28 ? -17.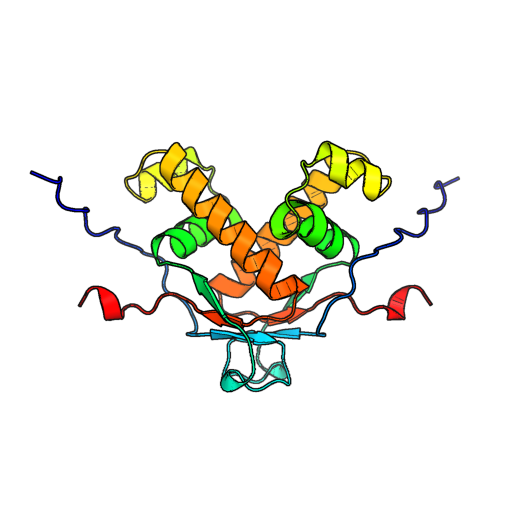719 4.281 -8.898 1 91.31 28 ASP B O 1
ATOM 943 N N . LEU B 1 29 ? -17.016 2.133 -8.484 1 93.44 29 LEU B N 1
ATOM 944 C CA . LEU B 1 29 ? -15.648 2.572 -8.211 1 93.44 29 LEU B CA 1
ATOM 945 C C . LEU B 1 29 ? -14.703 2.141 -9.328 1 93.44 29 LEU B C 1
ATOM 947 O O . LEU B 1 29 ? -14.781 1.009 -9.812 1 93.44 29 LEU B O 1
ATOM 951 N N . PRO B 1 30 ? -13.844 3.174 -9.773 1 95.62 30 PRO B N 1
ATOM 952 C CA . PRO B 1 30 ? -12.719 2.684 -10.57 1 95.62 30 PRO B CA 1
ATOM 95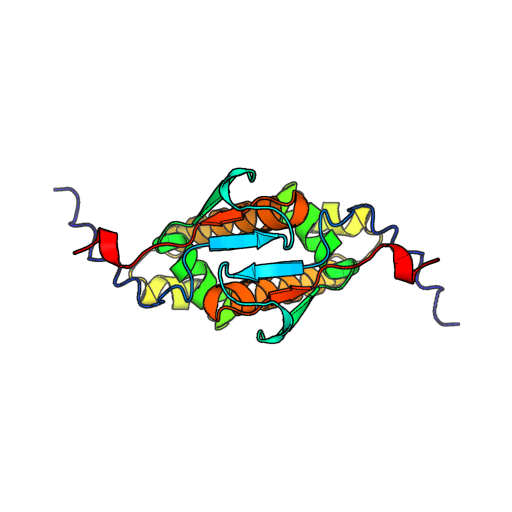3 C C . PRO B 1 30 ? -11.891 1.624 -9.844 1 95.62 30 PRO B C 1
ATOM 955 O O . PRO B 1 30 ? -11.891 1.581 -8.609 1 95.62 30 PRO B O 1
ATOM 958 N N . ARG B 1 31 ? -11.203 0.777 -10.648 1 95.5 31 ARG B N 1
ATOM 959 C CA . ARG B 1 31 ? -10.508 -0.342 -10.023 1 95.5 31 ARG B CA 1
ATOM 960 C C . ARG B 1 31 ? -9.039 -0.387 -10.453 1 95.5 31 ARG B C 1
ATOM 962 O O . ARG B 1 31 ? -8.719 -0.078 -11.602 1 95.5 31 ARG B O 1
ATOM 969 N N . GLN B 1 32 ? -8.242 -0.635 -9.5 1 96.12 32 GLN B N 1
ATOM 970 C CA . GLN B 1 32 ? -6.871 -1.063 -9.75 1 96.12 32 GLN B CA 1
ATOM 971 C C . GLN B 1 32 ? -6.707 -2.561 -9.508 1 96.12 32 GLN B C 1
ATOM 973 O O . GLN B 1 32 ? -7.152 -3.076 -8.477 1 96.12 32 GLN B O 1
ATOM 978 N N . ARG B 1 33 ? -6.059 -3.25 -10.445 1 96.19 33 ARG B N 1
ATOM 979 C CA . ARG B 1 33 ? -5.895 -4.691 -10.289 1 96.19 33 ARG B CA 1
ATOM 980 C C . ARG B 1 33 ? -4.465 -5.035 -9.883 1 96.19 33 ARG B C 1
ATOM 982 O O . ARG B 1 33 ? -3.508 -4.566 -10.5 1 96.19 33 ARG B O 1
ATOM 989 N N . LEU B 1 34 ? -4.348 -5.836 -8.844 1 96.69 34 LEU B N 1
ATOM 990 C CA . LEU B 1 34 ? -3.057 -6.414 -8.492 1 96.69 34 LEU B CA 1
ATOM 991 C C . LEU B 1 34 ? -2.9 -7.805 -9.094 1 96.69 34 LEU B C 1
ATOM 993 O O . LEU B 1 34 ? -3.77 -8.664 -8.922 1 96.69 34 LEU B O 1
ATOM 997 N N . THR B 1 35 ? -1.812 -7.953 -9.828 1 94.75 35 THR B N 1
ATOM 998 C CA . THR B 1 35 ? -1.521 -9.289 -10.328 1 94.75 35 THR B CA 1
ATOM 999 C C . THR B 1 35 ? -1.059 -10.203 -9.195 1 94.75 35 THR B C 1
ATOM 1001 O O . THR B 1 35 ? -0.716 -9.734 -8.109 1 94.75 35 THR B O 1
ATOM 1004 N N . ALA B 1 36 ? -1.075 -11.492 -9.477 1 93.75 36 ALA B N 1
ATOM 1005 C CA . ALA B 1 36 ? -0.585 -12.461 -8.5 1 93.75 36 ALA B CA 1
ATOM 1006 C C . ALA B 1 36 ? 0.865 -12.172 -8.125 1 93.75 36 ALA B C 1
ATOM 1008 O O . ALA B 1 36 ? 1.249 -12.305 -6.961 1 93.75 36 ALA B O 1
ATOM 1009 N N . GLU B 1 37 ? 1.627 -11.844 -9.078 1 94.5 37 GLU B N 1
ATOM 1010 C CA . GLU B 1 37 ? 3.035 -11.523 -8.859 1 94.5 37 GLU B CA 1
ATOM 1011 C C . GLU B 1 37 ? 3.188 -10.297 -7.961 1 94.5 37 GLU B C 1
ATOM 1013 O O . GLU B 1 37 ? 3.982 -10.312 -7.016 1 94.5 37 GLU B O 1
ATOM 1018 N N . GLU B 1 38 ? 2.441 -9.297 -8.242 1 96.75 38 GLU B N 1
ATOM 1019 C CA . GLU B 1 38 ? 2.465 -8.062 -7.457 1 96.75 38 GLU B CA 1
ATOM 1020 C C . GLU B 1 38 ? 2.037 -8.32 -6.016 1 96.75 38 GLU B C 1
ATOM 1022 O O . GLU B 1 38 ? 2.658 -7.812 -5.078 1 96.75 38 GLU B O 1
ATOM 1027 N N . PHE B 1 39 ? 1.026 -9.117 -5.91 1 96.75 39 PHE B N 1
ATOM 1028 C CA . PHE B 1 39 ? 0.508 -9.453 -4.59 1 96.75 39 PHE B CA 1
ATOM 1029 C C . PHE B 1 39 ? 1.544 -10.227 -3.781 1 96.75 39 PHE B C 1
ATOM 1031 O O . PHE B 1 39 ? 1.732 -9.961 -2.592 1 96.75 39 PHE B O 1
ATOM 1038 N N . GLU B 1 40 ? 2.148 -11.156 -4.441 1 95.81 40 GLU B N 1
ATOM 1039 C CA . GLU B 1 40 ? 3.174 -11.945 -3.771 1 95.81 40 GLU B CA 1
ATOM 1040 C C . GLU B 1 40 ? 4.359 -11.086 -3.357 1 95.81 40 GLU B C 1
ATOM 1042 O O . GLU B 1 40 ? 4.875 -11.219 -2.246 1 95.81 40 GLU B O 1
ATOM 1047 N N . ALA B 1 41 ? 4.754 -10.227 -4.207 1 97.31 41 ALA B N 1
ATOM 1048 C CA . ALA B 1 41 ? 5.863 -9.328 -3.898 1 97.31 41 ALA B CA 1
ATOM 1049 C C . ALA B 1 41 ? 5.543 -8.461 -2.684 1 97.31 41 ALA B C 1
ATOM 1051 O O . ALA B 1 41 ? 6.363 -8.32 -1.774 1 97.31 41 ALA B O 1
ATOM 1052 N N . LEU B 1 42 ? 4.352 -7.926 -2.723 1 97.69 42 LEU B N 1
ATOM 1053 C CA . LEU B 1 42 ? 3.867 -7.113 -1.612 1 97.69 42 LEU B CA 1
ATOM 1054 C C . LEU B 1 42 ? 3.857 -7.914 -0.315 1 97.69 42 LEU B C 1
ATOM 1056 O O . LEU B 1 42 ? 4.312 -7.43 0.723 1 97.69 42 LEU B O 1
ATOM 1060 N N . SER B 1 43 ? 3.354 -9.102 -0.366 1 97.12 43 SER B N 1
ATOM 1061 C CA . SER B 1 43 ? 3.238 -9.984 0.793 1 97.12 43 SER B CA 1
ATOM 1062 C C . SER B 1 43 ? 4.605 -10.281 1.396 1 97.12 43 SER B C 1
ATOM 1064 O O . SER B 1 43 ? 4.801 -10.148 2.607 1 97.12 43 SER B O 1
ATOM 1066 N N . LEU B 1 44 ? 5.504 -10.625 0.62 1 97.5 44 LEU B N 1
ATOM 1067 C CA . LEU B 1 44 ? 6.812 -11.055 1.093 1 97.5 44 LEU B CA 1
ATOM 1068 C C . LEU B 1 44 ? 7.625 -9.875 1.608 1 97.5 44 LEU B C 1
ATOM 1070 O O . LEU B 1 44 ? 8.234 -9.953 2.678 1 97.5 44 LEU B O 1
ATOM 1074 N N . VAL B 1 45 ? 7.59 -8.789 0.931 1 98.19 45 VAL B N 1
ATOM 1075 C CA . VAL B 1 45 ? 8.516 -7.699 1.23 1 98.19 45 VAL B CA 1
ATOM 1076 C C . VAL B 1 45 ? 7.895 -6.758 2.26 1 98.19 45 VAL B C 1
ATOM 1078 O O . VAL B 1 45 ? 8.445 -6.559 3.342 1 98.19 45 VAL B O 1
ATOM 1081 N N . ASP B 1 46 ? 6.766 -6.25 1.935 1 98.25 46 ASP B N 1
ATOM 1082 C CA . ASP B 1 46 ? 6.211 -5.195 2.779 1 98.25 46 ASP B CA 1
ATOM 1083 C C . ASP B 1 46 ? 5.477 -5.785 3.98 1 98.25 46 ASP B C 1
ATOM 1085 O O . ASP B 1 46 ? 5.508 -5.215 5.074 1 98.25 46 ASP B O 1
ATOM 1089 N N . ALA B 1 47 ? 4.824 -6.938 3.836 1 97.69 47 ALA B N 1
ATOM 1090 C CA . ALA B 1 47 ? 4.062 -7.504 4.945 1 97.69 47 ALA B CA 1
ATOM 1091 C C . ALA B 1 47 ? 4.949 -8.383 5.828 1 97.69 47 ALA B C 1
ATOM 1093 O O . ALA B 1 47 ? 4.941 -8.242 7.055 1 97.69 47 ALA B O 1
ATOM 1094 N N . GLU B 1 48 ? 5.75 -9.258 5.238 1 96.75 48 GLU B N 1
ATOM 1095 C CA . GLU B 1 48 ? 6.543 -10.227 5.992 1 96.75 48 GLU B CA 1
ATOM 1096 C C . GLU B 1 48 ? 7.914 -9.656 6.344 1 96.75 48 GLU B C 1
ATOM 1098 O O . GLU B 1 48 ? 8.609 -10.188 7.211 1 96.75 48 GLU B O 1
ATOM 1103 N N . GLY B 1 49 ? 8.336 -8.695 5.574 1 97.62 49 GLY B N 1
ATOM 1104 C CA . GLY B 1 49 ? 9.555 -7.988 5.938 1 97.62 49 GLY B CA 1
ATOM 1105 C C . GLY B 1 49 ? 10.805 -8.602 5.328 1 97.62 49 GLY B C 1
ATOM 1106 O O . GLY B 1 49 ? 11.914 -8.32 5.77 1 97.62 49 GLY B O 1
ATOM 1107 N N . LEU B 1 50 ? 10.703 -9.398 4.402 1 97.62 50 LEU B N 1
ATOM 1108 C CA . LEU B 1 50 ? 11.883 -9.93 3.725 1 97.62 50 LEU B CA 1
ATOM 1109 C C . LEU B 1 50 ? 12.586 -8.844 2.92 1 97.62 50 LEU B C 1
ATOM 1111 O O . LEU B 1 50 ? 11.938 -7.957 2.365 1 97.62 50 LEU B O 1
ATOM 1115 N N . ASN B 1 51 ? 13.852 -8.969 2.844 1 97.81 51 ASN B N 1
ATOM 1116 C CA . ASN B 1 51 ? 14.523 -8.102 1.884 1 97.81 51 ASN B CA 1
ATOM 1117 C C . ASN B 1 51 ? 14.258 -8.539 0.447 1 97.81 51 ASN B C 1
ATOM 1119 O O . ASN B 1 51 ? 13.797 -9.656 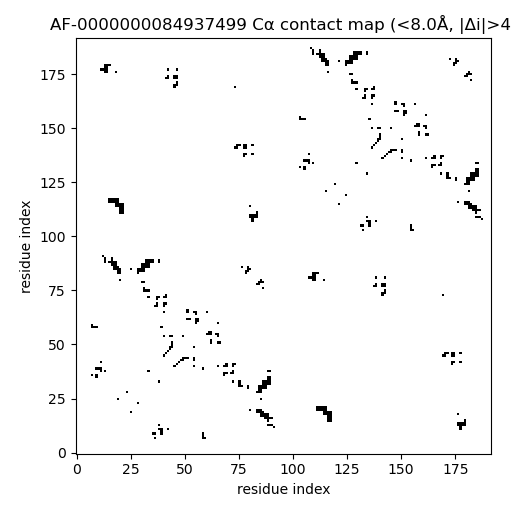0.21 1 97.81 51 ASN B O 1
ATOM 1123 N N . GLN B 1 52 ? 14.477 -7.633 -0.462 1 97.81 52 GLN B N 1
ATOM 1124 C CA . GLN B 1 52 ? 14.055 -7.859 -1.84 1 97.81 52 GLN B CA 1
ATOM 1125 C C . GLN B 1 52 ? 14.789 -9.055 -2.447 1 97.81 52 GLN B C 1
ATOM 1127 O O . GLN B 1 52 ? 14.219 -9.797 -3.248 1 97.81 52 GLN B O 1
ATOM 1132 N N . LEU B 1 53 ? 16.047 -9.242 -2.078 1 97.81 53 LEU B N 1
ATOM 1133 C CA . LEU B 1 53 ? 16.812 -10.367 -2.607 1 97.81 53 LEU B CA 1
ATOM 1134 C C . LEU B 1 53 ? 16.219 -11.695 -2.137 1 97.81 53 LEU B C 1
ATOM 1136 O O . LEU B 1 53 ? 16.016 -12.609 -2.938 1 97.81 53 LEU B O 1
ATOM 1140 N N . GLN B 1 54 ? 15.953 -11.852 -0.84 1 97.44 54 GLN B N 1
ATOM 1141 C CA . GLN B 1 54 ? 15.352 -13.047 -0.267 1 97.44 54 GLN B CA 1
ATOM 1142 C C . GLN B 1 54 ? 13.977 -13.32 -0.873 1 97.44 54 GLN B C 1
ATOM 1144 O O . GLN B 1 54 ? 13.648 -14.461 -1.188 1 97.44 54 GLN B O 1
ATOM 1149 N N . ALA B 1 55 ? 13.211 -12.266 -1.011 1 97.25 55 ALA B N 1
ATOM 1150 C CA . ALA B 1 55 ? 11.875 -12.398 -1.587 1 97.25 55 ALA B CA 1
ATOM 1151 C C . ALA B 1 55 ? 11.945 -12.852 -3.041 1 97.25 55 ALA B C 1
ATOM 1153 O O . ALA B 1 55 ? 11.172 -13.711 -3.469 1 97.25 55 ALA B O 1
ATOM 1154 N N . ALA B 1 56 ? 12.836 -12.289 -3.807 1 96.81 56 ALA B N 1
ATOM 1155 C CA . ALA B 1 56 ? 13.023 -12.672 -5.207 1 96.81 56 ALA B CA 1
ATOM 1156 C C . ALA B 1 56 ? 13.375 -14.148 -5.332 1 96.81 56 ALA B C 1
ATOM 1158 O O . ALA B 1 56 ? 12.836 -14.852 -6.191 1 96.81 56 ALA B O 1
ATOM 1159 N N . GLU B 1 57 ? 14.273 -14.602 -4.453 1 96.19 57 GLU B N 1
ATOM 1160 C CA . GLU B 1 57 ? 14.656 -16.016 -4.438 1 96.19 57 GLU B CA 1
ATOM 1161 C C . GLU B 1 57 ? 13.461 -16.906 -4.152 1 96.19 57 GLU B C 1
ATOM 1163 O O . GLU B 1 57 ? 13.273 -17.938 -4.812 1 96.19 57 GLU B O 1
ATOM 1168 N N . ARG B 1 58 ? 12.703 -16.516 -3.221 1 94.75 58 ARG B N 1
ATOM 1169 C CA . ARG B 1 58 ? 11.516 -17.281 -2.869 1 94.75 58 ARG B CA 1
ATOM 1170 C C . ARG B 1 58 ? 10.539 -17.359 -4.035 1 94.75 58 ARG B C 1
ATOM 1172 O O . ARG B 1 58 ? 9.867 -18.375 -4.234 1 94.75 58 ARG B O 1
ATOM 1179 N N . MET B 1 59 ? 10.508 -16.312 -4.754 1 94.44 59 MET B N 1
ATOM 1180 C CA . MET B 1 59 ? 9.578 -16.234 -5.875 1 94.44 59 MET B CA 1
ATOM 1181 C C . MET B 1 59 ? 10.18 -16.875 -7.125 1 94.44 59 MET B C 1
ATOM 1183 O O . MET B 1 59 ? 9.484 -17.062 -8.125 1 94.44 59 MET B O 1
ATOM 1187 N N . GLY B 1 60 ? 11.414 -17.156 -7.074 1 95 60 GLY B N 1
ATOM 1188 C CA . GLY B 1 60 ? 12.086 -17.734 -8.227 1 95 60 GLY B CA 1
ATOM 1189 C C . GLY B 1 60 ? 12.297 -16.75 -9.359 1 95 60 GLY B C 1
ATOM 1190 O O . GLY B 1 60 ? 12.156 -17.109 -10.531 1 95 60 GLY B O 1
ATOM 1191 N N . VAL B 1 61 ? 12.492 -15.477 -9.07 1 96.38 61 VAL B N 1
ATOM 1192 C CA . VAL B 1 61 ? 12.711 -14.438 -10.07 1 96.38 61 VAL B CA 1
ATOM 1193 C C . VAL B 1 61 ? 13.938 -13.609 -9.695 1 96.38 61 VAL B C 1
ATOM 1195 O O . VAL B 1 61 ? 14.5 -13.773 -8.609 1 96.38 61 VAL B O 1
ATOM 1198 N N . SER B 1 62 ? 14.359 -12.766 -10.664 1 97 62 SER B N 1
ATOM 1199 C CA . SER B 1 62 ? 15.453 -11.852 -10.375 1 97 62 SER B CA 1
ATOM 1200 C C . SER B 1 62 ? 15.008 -10.75 -9.422 1 97 62 SER B C 1
ATOM 1202 O O . SER B 1 62 ? 13.828 -10.398 -9.375 1 97 62 SER B O 1
ATOM 1204 N N . ARG B 1 63 ? 15.984 -10.234 -8.688 1 97.81 63 ARG B N 1
ATOM 1205 C CA . ARG B 1 63 ? 15.711 -9.102 -7.809 1 97.81 63 ARG B CA 1
ATOM 1206 C C . ARG B 1 63 ? 15.094 -7.945 -8.586 1 97.81 63 ARG B C 1
ATOM 1208 O O . ARG B 1 63 ? 14.234 -7.227 -8.07 1 97.81 63 ARG B O 1
ATOM 1215 N N . GLN B 1 64 ? 15.531 -7.73 -9.758 1 97.88 64 GLN B N 1
ATOM 1216 C CA . GLN B 1 64 ? 15.008 -6.652 -10.594 1 97.88 64 GLN B CA 1
ATOM 1217 C C . GLN B 1 64 ? 13.523 -6.875 -10.898 1 97.88 64 GLN B C 1
ATOM 1219 O O . GLN B 1 64 ? 12.727 -5.941 -10.828 1 97.88 64 GLN B O 1
ATOM 1224 N N . THR B 1 65 ? 13.133 -8.055 -11.273 1 97.62 65 THR B N 1
ATOM 1225 C CA . THR B 1 65 ? 11.75 -8.414 -11.555 1 97.62 65 THR B CA 1
ATOM 1226 C C . THR B 1 65 ? 10.867 -8.188 -10.328 1 97.62 65 THR B C 1
ATOM 1228 O O . THR B 1 65 ? 9.789 -7.598 -10.43 1 97.62 65 THR B O 1
ATOM 1231 N N . LEU B 1 66 ? 11.367 -8.664 -9.203 1 97.44 66 LEU B N 1
ATOM 1232 C CA . LEU B 1 66 ? 10.625 -8.453 -7.965 1 97.44 66 LEU B CA 1
ATOM 1233 C C . LEU B 1 66 ? 10.477 -6.969 -7.664 1 97.44 66 LEU B C 1
ATOM 1235 O O . LEU B 1 66 ? 9.391 -6.512 -7.281 1 97.44 66 LEU B O 1
ATOM 1239 N N . GLY B 1 67 ? 11.57 -6.285 -7.809 1 98.06 67 GLY B N 1
ATOM 1240 C CA . GLY B 1 67 ? 11.523 -4.852 -7.562 1 98.06 67 GLY B CA 1
ATOM 1241 C C . GLY B 1 67 ? 10.508 -4.129 -8.43 1 98.06 67 GLY B C 1
ATOM 1242 O O . GLY B 1 67 ? 9.797 -3.244 -7.957 1 98.06 67 GLY B O 1
ATOM 1243 N N . ASN B 1 68 ? 10.461 -4.504 -9.656 1 98.25 68 ASN B N 1
ATOM 1244 C CA . ASN B 1 68 ? 9.5 -3.918 -10.578 1 98.25 68 ASN B CA 1
ATOM 1245 C C . ASN B 1 68 ? 8.062 -4.238 -10.164 1 98.25 68 ASN B C 1
ATOM 1247 O O . ASN B 1 68 ? 7.199 -3.359 -10.172 1 98.25 68 ASN B O 1
ATOM 1251 N N . ALA B 1 69 ? 7.82 -5.477 -9.852 1 97.69 69 ALA B N 1
ATOM 1252 C CA . ALA B 1 69 ? 6.492 -5.898 -9.414 1 97.69 69 ALA B CA 1
ATOM 1253 C C . ALA B 1 69 ? 6.078 -5.168 -8.141 1 97.69 69 ALA B C 1
ATOM 1255 O O . ALA B 1 69 ? 4.934 -4.719 -8.016 1 97.69 69 ALA B O 1
ATOM 1256 N N . LEU B 1 70 ? 7.008 -5.07 -7.242 1 98.38 70 LEU B N 1
ATOM 1257 C CA . LEU B 1 70 ? 6.754 -4.387 -5.98 1 98.38 70 LEU B CA 1
ATOM 1258 C C . LEU B 1 70 ? 6.441 -2.912 -6.219 1 98.38 70 LEU B C 1
ATOM 1260 O O . LEU B 1 70 ? 5.508 -2.369 -5.621 1 98.38 70 LEU B O 1
ATOM 1264 N N . GLY B 1 71 ? 7.23 -2.303 -7.07 1 98.44 71 GLY B N 1
ATOM 1265 C CA . GLY B 1 71 ? 6.984 -0.909 -7.402 1 98.44 71 GLY B CA 1
ATOM 1266 C C . GLY B 1 71 ? 5.613 -0.676 -8.016 1 98.44 71 GLY B C 1
ATOM 1267 O O . GLY B 1 71 ? 4.93 0.288 -7.664 1 98.44 71 GLY B O 1
ATOM 1268 N N . ARG B 1 72 ? 5.25 -1.527 -8.914 1 98.44 72 ARG B N 1
ATOM 1269 C CA . ARG B 1 72 ? 3.926 -1.433 -9.516 1 98.44 72 ARG B CA 1
ATOM 1270 C C . ARG B 1 72 ? 2.83 -1.624 -8.469 1 98.44 72 ARG B C 1
ATOM 1272 O O . ARG B 1 72 ? 1.833 -0.9 -8.469 1 98.44 72 ARG B O 1
ATOM 1279 N N . ALA B 1 73 ? 3.008 -2.588 -7.609 1 98.31 73 ALA B N 1
ATOM 1280 C CA . ALA B 1 73 ? 2.025 -2.852 -6.562 1 98.31 73 ALA B CA 1
ATOM 1281 C C . ALA B 1 73 ? 1.852 -1.638 -5.656 1 98.31 73 ALA B C 1
ATOM 1283 O O . ALA B 1 73 ? 0.725 -1.218 -5.379 1 98.31 73 ALA B O 1
ATOM 1284 N N . ARG B 1 74 ? 2.996 -1.1 -5.219 1 98.62 74 ARG B N 1
ATOM 1285 C CA . ARG B 1 74 ? 2.967 0.049 -4.32 1 98.62 74 ARG B CA 1
ATOM 1286 C C . ARG B 1 74 ? 2.291 1.245 -4.98 1 98.62 74 ARG B C 1
ATOM 1288 O O . ARG B 1 74 ? 1.528 1.969 -4.336 1 98.62 74 ARG B O 1
ATOM 1295 N N . ARG B 1 75 ? 2.553 1.429 -6.215 1 98.56 75 ARG B N 1
ATOM 1296 C CA . ARG B 1 75 ? 1.935 2.539 -6.934 1 98.56 75 ARG B CA 1
ATOM 1297 C C . ARG B 1 75 ? 0.427 2.34 -7.059 1 98.56 75 ARG B C 1
ATOM 1299 O O . ARG B 1 75 ? -0.35 3.252 -6.766 1 98.56 75 ARG B O 1
ATOM 1306 N N . LYS B 1 76 ? 0.005 1.204 -7.547 1 98.38 76 LYS B N 1
ATOM 1307 C CA . LYS B 1 76 ? -1.414 0.911 -7.727 1 98.38 76 LYS B CA 1
ATOM 1308 C C . LYS B 1 76 ? -2.176 1.057 -6.41 1 98.38 76 LYS B C 1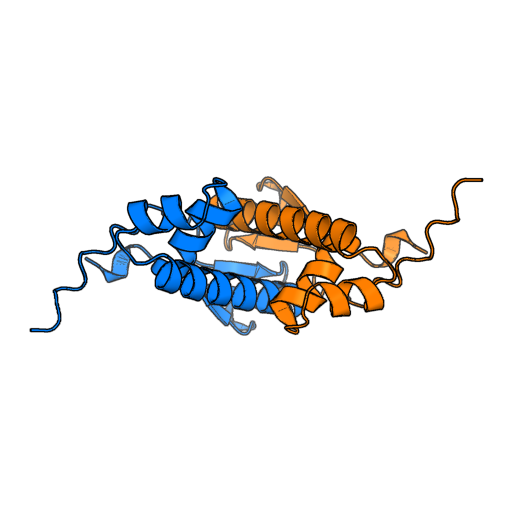
ATOM 1310 O O . LYS B 1 76 ? -3.266 1.633 -6.379 1 98.38 76 LYS B O 1
ATOM 1315 N N . ILE B 1 77 ? -1.609 0.55 -5.371 1 98.31 77 ILE B N 1
ATOM 1316 C CA . ILE B 1 77 ? -2.25 0.578 -4.062 1 98.31 77 ILE B CA 1
ATOM 1317 C C . ILE B 1 77 ? -2.346 2.02 -3.564 1 98.31 77 ILE B C 1
ATOM 1319 O O . ILE B 1 77 ? -3.4 2.451 -3.094 1 98.31 77 ILE B O 1
ATOM 1323 N N . ALA B 1 78 ? -1.259 2.734 -3.672 1 98.12 78 ALA B N 1
ATOM 1324 C CA . ALA 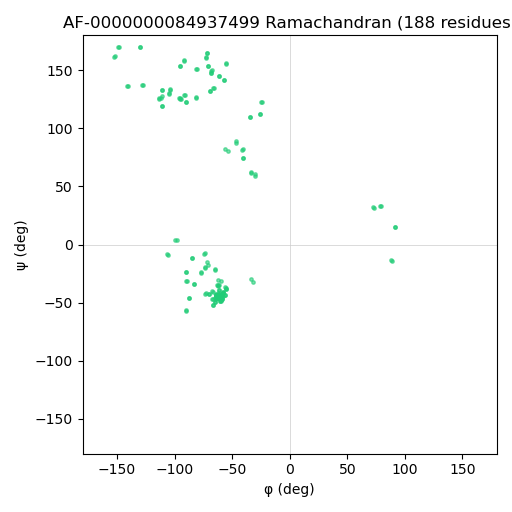B 1 78 ? -1.249 4.125 -3.23 1 98.12 78 ALA B CA 1
ATOM 1325 C C . ALA B 1 78 ? -2.271 4.953 -4.004 1 98.12 78 ALA B C 1
ATOM 1327 O O . ALA B 1 78 ? -2.998 5.762 -3.418 1 98.12 78 ALA B O 1
ATOM 1328 N N . GLU B 1 79 ? -2.316 4.766 -5.293 1 97.12 79 GLU B N 1
ATOM 1329 C CA . GLU B 1 79 ? -3.295 5.477 -6.105 1 97.12 79 GLU B CA 1
ATOM 1330 C C . GLU B 1 79 ? -4.719 5.125 -5.691 1 97.12 79 GLU B C 1
ATOM 1332 O O . GLU B 1 79 ? -5.578 6.008 -5.586 1 97.12 79 GLU B O 1
ATOM 1337 N N . ALA B 1 80 ? -4.969 3.861 -5.477 1 97.31 80 ALA B N 1
ATOM 1338 C CA . ALA B 1 80 ? -6.309 3.428 -5.082 1 97.31 80 ALA B CA 1
ATOM 1339 C C . ALA B 1 80 ? -6.723 4.07 -3.758 1 97.31 80 ALA B C 1
ATOM 1341 O O . ALA B 1 80 ? -7.828 4.602 -3.639 1 97.31 80 ALA B O 1
ATOM 1342 N N . ILE B 1 81 ? -5.855 4.062 -2.807 1 96.12 81 ILE B N 1
ATOM 1343 C CA . ILE B 1 81 ? -6.148 4.547 -1.464 1 96.12 81 ILE B CA 1
ATOM 1344 C C . ILE B 1 81 ? -6.309 6.066 -1.486 1 96.12 81 ILE B C 1
ATOM 1346 O O . ILE B 1 81 ? -7.234 6.609 -0.879 1 96.12 81 ILE B O 1
ATOM 1350 N N . THR B 1 82 ? -5.426 6.766 -2.217 1 94.62 82 THR B N 1
ATOM 1351 C CA . THR B 1 82 ? -5.453 8.227 -2.203 1 94.62 82 THR B CA 1
ATOM 1352 C C . THR B 1 82 ? -6.594 8.75 -3.068 1 94.62 82 THR B C 1
ATOM 1354 O O . THR B 1 82 ? -7.109 9.844 -2.826 1 94.62 82 THR B O 1
ATOM 1357 N N . GLN B 1 83 ? -7.031 8.016 -4.004 1 93.75 83 GLN B N 1
ATOM 1358 C CA . GLN B 1 83 ? -8.062 8.492 -4.926 1 93.75 83 GLN B CA 1
ATOM 1359 C C . GLN B 1 83 ? -9.414 7.852 -4.625 1 93.75 83 GLN B C 1
ATOM 1361 O O . GLN B 1 83 ? -10.422 8.203 -5.234 1 93.75 83 GLN B O 1
ATOM 1366 N N . GLY B 1 84 ? -9.391 6.91 -3.773 1 93.81 84 GLY B N 1
ATOM 1367 C CA . GLY B 1 84 ? -10.633 6.25 -3.408 1 93.81 84 GLY B CA 1
ATOM 1368 C C . GLY B 1 84 ? -11.086 5.23 -4.434 1 93.81 84 GLY B C 1
ATOM 1369 O O . GLY B 1 84 ? -12.273 5.145 -4.746 1 93.81 84 GLY B O 1
ATOM 1370 N N . HIS B 1 85 ? -10.18 4.57 -5.082 1 95.88 85 HIS B N 1
ATOM 1371 C CA . HIS B 1 85 ? -10.477 3.502 -6.031 1 95.88 85 HIS B CA 1
ATOM 1372 C C . HIS B 1 85 ? -10.477 2.143 -5.34 1 95.88 85 HIS B C 1
ATOM 1374 O O . HIS B 1 85 ? -9.891 1.984 -4.266 1 95.88 85 HIS B O 1
ATOM 1380 N N . ALA B 1 86 ? -11.141 1.147 -5.934 1 96.5 86 ALA B N 1
ATOM 1381 C CA . ALA B 1 86 ? -11.102 -0.222 -5.43 1 96.5 86 ALA B CA 1
ATOM 1382 C C . ALA B 1 86 ? -9.828 -0.935 -5.887 1 96.5 86 ALA B C 1
ATOM 1384 O O . ALA B 1 86 ? -9.266 -0.604 -6.93 1 96.5 86 ALA B O 1
ATOM 1385 N N . ILE B 1 87 ? -9.398 -1.858 -5.074 1 97 87 ILE B N 1
ATOM 1386 C CA . ILE B 1 87 ? -8.281 -2.727 -5.426 1 97 87 ILE B CA 1
ATOM 1387 C C . ILE B 1 87 ? -8.781 -4.152 -5.641 1 97 87 ILE B C 1
ATOM 1389 O O . ILE B 1 87 ? -9.328 -4.773 -4.727 1 97 87 ILE B O 1
ATOM 1393 N N . GLU B 1 88 ? -8.578 -4.602 -6.832 1 96.06 88 GLU B N 1
ATOM 1394 C CA . GLU B 1 88 ? -8.93 -5.984 -7.148 1 96.06 88 GLU B CA 1
ATOM 1395 C C . GLU B 1 88 ? -7.754 -6.926 -6.887 1 96.06 88 GLU B C 1
ATOM 1397 O O . GLU B 1 88 ? -6.664 -6.73 -7.426 1 96.06 88 GLU B O 1
ATOM 1402 N N . LEU B 1 89 ? -7.93 -7.953 -6.035 1 94.69 89 LEU B N 1
ATOM 1403 C CA . LEU B 1 89 ? -6.871 -8.891 -5.668 1 94.69 89 LEU B CA 1
ATOM 1404 C C . LEU B 1 89 ? -6.93 -10.141 -6.535 1 94.69 89 LEU B C 1
ATOM 1406 O O . LEU B 1 89 ? -7.984 -10.477 -7.078 1 94.69 89 LEU B O 1
ATOM 1410 N N . PRO B 1 90 ? -5.715 -10.758 -6.668 1 90.19 90 PRO B N 1
ATOM 1411 C CA . PRO B 1 90 ? -5.691 -11.938 -7.535 1 90.19 90 PRO B CA 1
ATOM 1412 C C . PRO B 1 90 ? -6.512 -13.102 -6.98 1 90.19 90 PRO B C 1
ATOM 1414 O O . PRO B 1 90 ? -6.582 -13.281 -5.762 1 90.19 90 PRO B O 1
ATOM 1417 N N . SER B 1 91 ? -7.363 -13.781 -7.84 1 76.62 91 SER B N 1
ATOM 1418 C CA . SER B 1 91 ? -8.141 -14.953 -7.465 1 76.62 91 SER B CA 1
ATOM 1419 C C . SER B 1 91 ? -7.418 -16.234 -7.855 1 76.62 91 SER B C 1
ATOM 1421 O O . SER B 1 91 ? -6.613 -16.25 -8.789 1 76.62 91 SER B O 1
ATOM 1423 N N . GLU B 1 92 ? -7.172 -17.25 -6.91 1 59.16 92 GLU B N 1
ATOM 1424 C CA . GLU B 1 92 ? -6.609 -18.547 -7.223 1 59.16 92 GLU B CA 1
ATOM 1425 C C . GLU B 1 92 ? -7.043 -19.031 -8.609 1 59.16 92 GLU B C 1
ATOM 1427 O O . GLU B 1 92 ? -6.305 -19.734 -9.289 1 59.16 92 GLU B O 1
ATOM 1432 N N . VAL B 1 93 ? -8.219 -18.641 -9.062 1 49.25 93 VAL B N 1
ATOM 1433 C CA . VAL B 1 93 ? -8.727 -19.484 -10.141 1 49.25 93 VAL B CA 1
ATOM 1434 C C . VAL B 1 93 ? -7.91 -19.234 -11.406 1 49.25 93 VAL B C 1
ATOM 1436 O O . VAL B 1 93 ? -8.148 -19.875 -12.438 1 49.25 93 VAL B O 1
ATOM 1439 N N . GLU B 1 94 ? -7.199 -18.312 -11.547 1 41.88 94 GLU B N 1
ATOM 1440 C CA . GLU B 1 94 ? -6.719 -18.312 -12.922 1 41.88 94 GLU B CA 1
ATOM 1441 C C . GLU B 1 94 ? -5.809 -19.516 -13.195 1 41.88 94 GLU B C 1
ATOM 1443 O O . GLU B 1 94 ? -5.527 -19.828 -14.352 1 41.88 94 GLU B O 1
ATOM 1448 N N . GLY B 1 95 ? -4.898 -20 -12.383 1 36.06 95 GLY B N 1
ATOM 1449 C CA . GLY B 1 95 ? -4.082 -21.109 -12.828 1 36.06 95 GLY B CA 1
ATOM 1450 C C . GLY B 1 95 ? -4.84 -22.422 -12.859 1 36.06 95 GLY B C 1
ATOM 1451 O O . GLY B 1 95 ? -4.25 -23.484 -13.094 1 36.06 95 GLY B O 1
ATOM 1452 N N . ALA B 1 96 ? -6.152 -22.641 -12.367 1 34.03 96 ALA B N 1
ATOM 1453 C CA . ALA B 1 96 ? -6.555 -24.031 -12.625 1 34.03 96 ALA B CA 1
ATOM 1454 C C . ALA B 1 96 ? -6.773 -24.266 -14.125 1 34.03 96 ALA B C 1
ATOM 1456 O O . ALA B 1 96 ? -7.273 -23.375 -14.828 1 34.03 96 ALA B O 1
#

Radius of gyration: 17.21 Å; Cα contacts (8 Å, |Δi|>4): 319; chains: 2; bounding box: 38×48×50 Å

Secondary structure (DSSP, 8-state):
-----------PPPS-SEEEETTS-GGGS-EEE--HHHHHHHIIIIIT---HHHHHHHHTS-HHHHHHHHHHHHHHHHHHHHHT-EEEPPPGGGG-/-----------PPPS-SEEEETTS-GGGS-EEE--HHHHHHHIIIIIT---HHHHHHHHTS-HHHHHHHHHHHHHHHHHHHHHT-EEEPPPGGGG-

Solvent-accessible surface area (backbone atoms only — not comparable to full-atom values): 10358 Å² total; per-residue (Å²): 126,81,72,74,77,64,78,62,72,59,76,69,65,55,66,45,60,37,35,26,38,64,94,54,62,70,91,79,39,59,72,36,76,40,49,52,65,20,48,35,36,33,39,37,33,42,43,69,58,40,52,62,62,62,38,11,57,75,58,71,48,50,49,66,58,40,50,50,32,31,51,50,36,46,24,47,51,29,40,19,59,52,65,47,24,23,37,35,41,43,65,79,66,72,78,109,125,82,71,74,76,65,77,63,72,58,77,70,67,55,63,47,60,37,34,28,39,63,93,52,62,71,89,78,38,58,74,37,76,40,48,52,64,21,48,35,36,33,40,36,31,43,42,69,59,40,52,62,60,62,38,10,56,74,55,71,48,52,49,66,59,38,50,52,32,31,51,52,36,46,25,46,51,30,40,18,59,51,66,46,25,22,37,35,42,43,64,80,66,71,80,112

Sequence (192 aa):
MVRPRKPRCLCANAPCSLFKPNGIPARDLPRQRLTAEEFEALSLVDAEGLNQLQAAERMGVSRQTLGNALGRARRKIAEAITQGHAIELPSEVEGAMVRPRKPRCLCANAPCSLFKPNGIPARDLPRQRLTAEEFEALSLVDAEGLNQLQAAERMGVSRQTLGNALGRARRKIAEAITQGHAIELPSEVEGA

pLDDT: mean 86.53, std 18.8, range [34.03, 98.62]

Foldseek 3Di:
DPPPPPPQPLVDADPDFKDFDPPDDQVPFAEDEQDSLLVQLCCVPVVVNDDLCVSCVVRVHDSVVSVVSPVVSVVSVVCCVVVGGMYGYDDVPPVD/DPPPPPPQPLVDADPDFKDFDPPDDQVPFAEDEQDSLLVQLCCVPVVVNDDLCVSCVVRVHDSVVSVVSPVVSVVSVVCCVVVGGMYGYDDVPPVD

InterPro domains:
  IPR002852 Uncharacterised protein family UPF0251 [MF_00674] (2-95)
  IPR002852 Uncharacterised protein family UPF0251 [PF02001] (2-87)
  IPR002852 Uncharacterised protein family UPF0251 [PTHR37478] (1-91)
  IPR013324 RNA polymerase sigma factor, region 3/4-like [SSF88659] (32-81)
  IPR036388 Winged helix-like DNA-binding domain superfamily [G3DSA:1.10.10.10] (31-83)

Organism: Ferrimonas balearica (strain DSM 9799 / CCM 4581 / KCTC 23876 / PAT) (NCBI:txid550540)